Protein AF-A0A9X9QAV4-F1 (afdb_monomer_lite)

Organism: Gulo gulo (NCBI:txid48420)

Foldseek 3Di:
DVVVVVVVVVVVVVVVVCVVCKPVVPDDLDWDKDKDWVPPDDVVVDDPVDTDIDIGTKAFDDDPVVCVVQPIPVSRQFFTFKIKDKFWAFPVGHRDDALQGIKIKIKIWGFPGGPPDPDPDTDTPDMDIDIGHSLSVLLVVLLVLLVLLVVLLPDPDRPLVSLLVSLCVALVPDPDPHNVSSLVQQQAPVNVVVDDPVSNVSSLVSVLSSLQSSVSSLVSNVVVDDPVCPVVSVVSVVSSVVVQVSSCVRNVHNNDHPPDPPPPPDDPPDPPPDDDDDDDDDDDDDDDDDDD

InterPro domains:
  IPR026791 Dedicator of cytokinesis [PTHR23317] (40-254)
  IPR027357 DOCKER domain [PS51651] (1-256)
  IPR043162 Dedicator of cytokinesis, C-terminal, lobe C [G3DSA:1.20.58.740] (133-254)
  IPR046770 DOCKER, Lobe B [PF20422] (40-113)
  IPR046773 DOCKER, Lobe C [PF20421] (148-249)

Structure (mmCIF, N/CA/C/O backbone):
data_AF-A0A9X9QAV4-F1
#
_entry.id   AF-A0A9X9QAV4-F1
#
loop_
_atom_site.group_PDB
_atom_site.id
_atom_site.type_symbol
_atom_site.label_atom_id
_atom_site.label_alt_id
_atom_site.label_comp_id
_atom_site.label_asym_id
_atom_site.label_entity_id
_atom_site.label_seq_id
_atom_site.pdbx_PDB_ins_code
_atom_site.Cartn_x
_atom_site.Cartn_y
_atom_site.Cartn_z
_atom_site.occupancy
_atom_site.B_iso_or_equiv
_atom_site.auth_seq_id
_atom_site.auth_comp_id
_atom_site.auth_asym_id
_atom_site.auth_atom_id
_atom_site.pdbx_PDB_model_num
ATOM 1 N N . PHE A 1 1 ? 47.858 4.840 -17.916 1.00 92.25 1 PHE A N 1
ATOM 2 C CA . PHE A 1 1 ? 47.158 5.183 -16.660 1.00 92.25 1 PHE A CA 1
ATOM 3 C C . PHE A 1 1 ? 46.055 6.234 -16.817 1.00 92.25 1 PHE A C 1
ATOM 5 O O . PHE A 1 1 ? 45.107 6.147 -16.055 1.00 92.25 1 PHE A O 1
ATOM 12 N N . GLN A 1 2 ? 46.086 7.141 -17.809 1.00 96.38 2 GLN A N 1
ATOM 13 C CA . GLN A 1 2 ? 45.035 8.168 -17.980 1.00 96.38 2 GLN A CA 1
ATOM 14 C C . GLN A 1 2 ? 43.603 7.602 -18.017 1.00 96.38 2 GLN A C 1
ATOM 16 O O . GLN A 1 2 ? 42.798 7.952 -17.168 1.00 96.38 2 GLN A O 1
ATOM 21 N N . LYS A 1 3 ? 43.328 6.622 -18.892 1.00 96.94 3 LYS A N 1
ATOM 22 C CA . LYS A 1 3 ? 42.004 5.972 -18.966 1.00 96.94 3 LYS A CA 1
ATOM 23 C C . LYS A 1 3 ? 41.530 5.381 -17.634 1.00 96.94 3 LYS A C 1
ATOM 25 O O . LYS A 1 3 ? 40.340 5.381 -17.365 1.00 96.94 3 LYS A O 1
ATOM 30 N N . LEU A 1 4 ? 42.445 4.856 -16.813 1.00 97.88 4 LEU A N 1
ATOM 31 C CA . LEU A 1 4 ? 42.088 4.342 -15.488 1.00 97.88 4 LEU A CA 1
ATOM 32 C C . LEU A 1 4 ? 41.692 5.491 -14.561 1.00 97.88 4 LEU A C 1
ATOM 34 O O . LEU A 1 4 ? 40.666 5.394 -13.901 1.00 97.88 4 LEU A O 1
ATOM 38 N N . SER A 1 5 ? 42.463 6.582 -14.553 1.00 97.88 5 SER A N 1
ATOM 39 C CA . SER A 1 5 ? 42.131 7.791 -13.790 1.00 97.88 5 SER A CA 1
ATOM 40 C C . 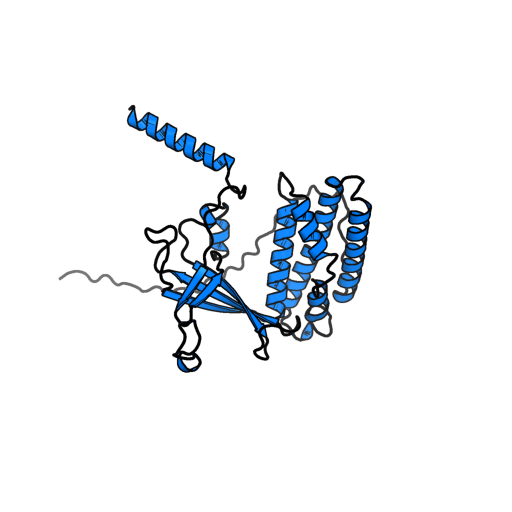SER A 1 5 ? 40.748 8.329 -14.160 1.00 97.88 5 SER A C 1
ATOM 42 O O . SER A 1 5 ? 39.957 8.630 -13.271 1.00 97.88 5 SER A O 1
ATOM 44 N N . ASP A 1 6 ? 40.445 8.394 -15.456 1.00 98.19 6 ASP A N 1
ATOM 45 C CA . ASP A 1 6 ? 39.156 8.878 -15.954 1.00 98.19 6 ASP A CA 1
ATOM 46 C C . ASP A 1 6 ? 38.008 7.951 -15.509 1.00 98.19 6 ASP A C 1
ATOM 48 O O . ASP A 1 6 ? 37.005 8.417 -14.976 1.00 98.19 6 ASP A O 1
ATOM 52 N N . LEU A 1 7 ? 38.188 6.627 -15.613 1.00 98.25 7 LEU A N 1
ATOM 53 C CA . LEU A 1 7 ? 37.193 5.646 -15.157 1.00 98.25 7 LEU A CA 1
ATOM 54 C C . LEU A 1 7 ? 36.915 5.745 -13.651 1.00 98.25 7 LEU A C 1
ATOM 56 O O . LEU A 1 7 ? 35.758 5.718 -13.235 1.00 98.25 7 LEU A O 1
ATOM 60 N N . TYR A 1 8 ? 37.954 5.875 -12.823 1.00 98.19 8 TYR A N 1
ATOM 61 C CA . TYR A 1 8 ? 37.774 6.057 -11.380 1.00 98.19 8 TYR A CA 1
ATOM 62 C C . TYR A 1 8 ? 37.053 7.367 -11.057 1.00 98.19 8 TYR A C 1
ATOM 64 O O . TYR A 1 8 ? 36.207 7.394 -10.161 1.00 98.19 8 TYR A O 1
ATOM 72 N N . TYR A 1 9 ? 37.351 8.434 -11.799 1.00 97.88 9 TYR A N 1
ATOM 73 C CA . TYR A 1 9 ? 36.667 9.712 -11.653 1.00 97.88 9 TYR A CA 1
ATOM 74 C C . TYR A 1 9 ? 35.174 9.609 -12.004 1.00 97.88 9 TYR A C 1
ATOM 76 O O . TYR A 1 9 ? 34.327 10.092 -11.249 1.00 97.88 9 TYR A O 1
ATOM 84 N N . ASP A 1 10 ? 34.829 8.917 -13.090 1.00 98.38 10 ASP A N 1
ATOM 85 C CA . ASP A 1 10 ? 33.436 8.713 -13.499 1.00 98.38 10 ASP A CA 1
ATOM 86 C C . ASP A 1 10 ? 32.653 7.850 -12.500 1.00 98.38 10 ASP A C 1
ATOM 88 O O . ASP A 1 10 ? 31.509 8.173 -12.156 1.00 98.38 10 ASP A O 1
ATOM 92 N N . ILE A 1 11 ? 33.274 6.790 -11.971 1.00 98.38 11 ILE A N 1
ATOM 93 C CA . ILE A 1 11 ? 32.688 5.964 -10.906 1.00 98.38 11 ILE A CA 1
ATOM 94 C C . ILE A 1 11 ? 32.435 6.816 -9.658 1.00 98.38 11 ILE A C 1
ATOM 96 O O . ILE A 1 11 ? 31.330 6.792 -9.114 1.00 98.38 11 ILE A O 1
ATOM 100 N N . HIS A 1 12 ? 33.420 7.614 -9.231 1.00 97.88 12 HIS A N 1
ATOM 101 C CA . HIS A 1 12 ? 33.278 8.509 -8.083 1.00 97.88 12 HIS A CA 1
ATOM 102 C C . HIS A 1 12 ? 32.105 9.482 -8.261 1.00 97.88 12 HIS A C 1
ATOM 104 O O . HIS A 1 12 ? 31.246 9.572 -7.382 1.00 97.88 12 HI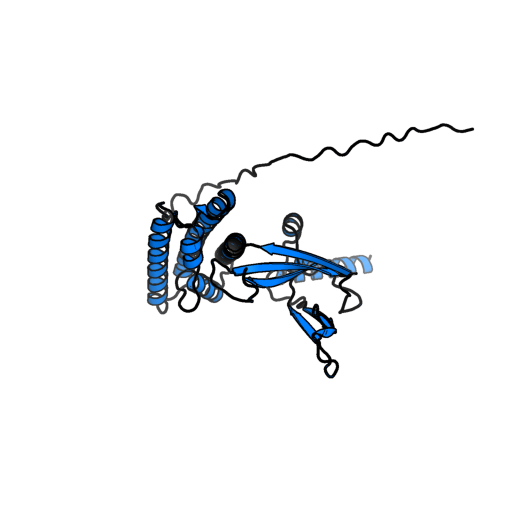S A O 1
ATOM 110 N N . ARG A 1 13 ? 32.011 10.159 -9.414 1.00 98.00 13 ARG A N 1
ATOM 111 C CA . ARG A 1 13 ? 30.898 11.080 -9.691 1.00 98.00 13 ARG A CA 1
ATOM 112 C C . ARG A 1 13 ? 29.546 10.378 -9.731 1.00 98.00 13 ARG A C 1
ATOM 114 O O . ARG A 1 13 ? 28.557 10.947 -9.274 1.00 98.00 13 ARG A O 1
ATOM 121 N N . SER A 1 14 ? 29.499 9.150 -10.240 1.00 97.25 14 SER A N 1
ATOM 122 C CA . SER A 1 14 ? 28.274 8.349 -10.264 1.00 97.25 14 SER A CA 1
ATOM 123 C C . SER A 1 14 ? 27.783 8.046 -8.846 1.00 97.25 14 SER A C 1
ATOM 125 O O . SER A 1 14 ? 26.613 8.276 -8.546 1.00 97.25 14 SER A O 1
ATOM 127 N N . TYR A 1 15 ? 28.676 7.618 -7.947 1.00 97.19 15 TYR A N 1
ATOM 128 C CA . TYR A 1 15 ? 28.331 7.380 -6.542 1.00 97.19 15 TYR A CA 1
ATOM 129 C C . TYR A 1 15 ? 27.962 8.660 -5.793 1.00 97.19 15 TYR A C 1
ATOM 131 O O . TYR A 1 15 ? 26.993 8.650 -5.036 1.00 97.19 15 TYR A O 1
ATOM 139 N N . LEU A 1 16 ? 28.670 9.766 -6.043 1.00 96.62 16 LEU A N 1
ATOM 140 C CA . LEU A 1 16 ? 28.318 11.065 -5.470 1.00 96.62 16 LEU A CA 1
ATOM 141 C C . LEU A 1 16 ? 26.888 11.451 -5.862 1.00 96.62 16 LEU A C 1
ATOM 143 O O . LEU A 1 16 ? 26.083 11.823 -5.012 1.00 96.62 16 LEU A O 1
ATOM 147 N N . LYS A 1 17 ? 26.532 11.257 -7.138 1.00 95.19 17 LYS A N 1
ATOM 148 C CA . LYS A 1 17 ? 25.183 11.555 -7.606 1.00 95.19 17 LYS A CA 1
ATOM 149 C C . LYS A 1 17 ? 24.128 10.631 -7.007 1.00 95.19 17 LYS A C 1
ATOM 151 O O . LYS A 1 17 ? 23.026 11.097 -6.741 1.00 95.19 17 LYS A O 1
ATOM 156 N N . VAL A 1 18 ? 24.441 9.351 -6.789 1.00 94.12 18 VAL A N 1
ATOM 157 C CA . VAL A 1 18 ? 23.546 8.417 -6.087 1.00 94.12 18 VAL A CA 1
ATOM 158 C C . VAL A 1 18 ? 23.293 8.890 -4.657 1.00 94.12 18 VAL A C 1
ATOM 160 O O . VAL A 1 18 ? 22.133 8.961 -4.264 1.00 94.12 18 VAL A O 1
ATOM 163 N N . ALA A 1 19 ? 24.333 9.276 -3.915 1.00 92.38 19 ALA A N 1
ATOM 164 C CA . ALA A 1 19 ? 24.200 9.749 -2.537 1.00 92.38 19 ALA A CA 1
ATOM 165 C C . ALA A 1 19 ? 23.293 10.990 -2.412 1.00 92.38 19 ALA A C 1
ATOM 167 O O . ALA A 1 19 ? 22.535 11.098 -1.457 1.00 92.38 19 ALA A O 1
ATOM 168 N N . GLU A 1 20 ? 23.306 11.891 -3.399 1.00 91.00 20 GLU A N 1
ATOM 169 C CA . GLU A 1 20 ? 22.447 13.086 -3.413 1.00 91.00 20 GLU A CA 1
ATOM 170 C C . GLU A 1 20 ? 20.946 12.793 -3.593 1.00 91.00 20 GLU A C 1
ATOM 172 O O . GLU A 1 20 ? 20.109 13.638 -3.263 1.00 91.00 20 GLU A O 1
ATOM 177 N N . VAL A 1 21 ? 20.588 11.661 -4.212 1.00 91.06 21 VAL A N 1
ATOM 178 C CA . VAL A 1 21 ? 19.218 11.427 -4.710 1.00 91.06 21 VAL A CA 1
ATOM 179 C C . VAL A 1 21 ? 18.590 10.113 -4.258 1.00 91.06 21 VAL A C 1
ATOM 181 O O . VAL A 1 21 ? 17.384 9.941 -4.451 1.00 91.06 21 VAL A O 1
ATOM 184 N N . VAL A 1 22 ? 19.364 9.186 -3.695 1.00 90.94 22 VAL A N 1
ATOM 185 C CA . VAL A 1 22 ? 18.864 7.893 -3.214 1.00 90.94 22 VAL A CA 1
ATOM 186 C C . VAL A 1 22 ? 17.715 8.101 -2.229 1.00 90.94 22 VAL A C 1
ATOM 188 O O . VAL A 1 22 ? 17.788 8.964 -1.360 1.00 90.94 22 VAL A O 1
ATOM 191 N N . ASN A 1 23 ? 16.624 7.353 -2.410 1.00 84.00 23 ASN A N 1
ATOM 192 C CA . ASN A 1 23 ? 15.424 7.387 -1.559 1.00 84.00 23 ASN A CA 1
ATOM 193 C C . ASN A 1 23 ? 14.754 8.766 -1.375 1.00 84.00 23 ASN A C 1
ATOM 195 O O . ASN A 1 23 ? 13.846 8.901 -0.564 1.00 84.00 23 ASN A O 1
ATOM 199 N N . SER A 1 24 ? 15.135 9.776 -2.163 1.00 81.69 24 SER A N 1
ATOM 200 C CA . SER A 1 24 ? 14.581 11.136 -2.071 1.00 81.69 24 SER A CA 1
ATOM 201 C C . SER A 1 24 ? 13.332 11.365 -2.934 1.00 81.69 24 SER A C 1
ATOM 203 O O . SER A 1 24 ? 12.868 12.495 -3.049 1.00 81.69 24 SER A O 1
ATOM 205 N N . GLU A 1 25 ? 12.859 10.333 -3.643 1.00 81.25 25 GLU A N 1
ATOM 206 C CA . GLU A 1 25 ? 11.802 10.399 -4.672 1.00 81.25 25 GLU A CA 1
ATOM 207 C C . GLU A 1 25 ? 12.099 11.354 -5.862 1.00 81.25 25 GLU A C 1
ATOM 209 O O . GLU A 1 25 ? 11.322 11.430 -6.813 1.00 81.25 25 GLU A O 1
ATOM 214 N N . LYS A 1 26 ? 13.269 12.017 -5.903 1.00 85.94 26 LYS A N 1
ATOM 215 C CA . LYS A 1 26 ? 13.695 12.894 -7.017 1.00 85.94 26 LYS A CA 1
ATOM 216 C C 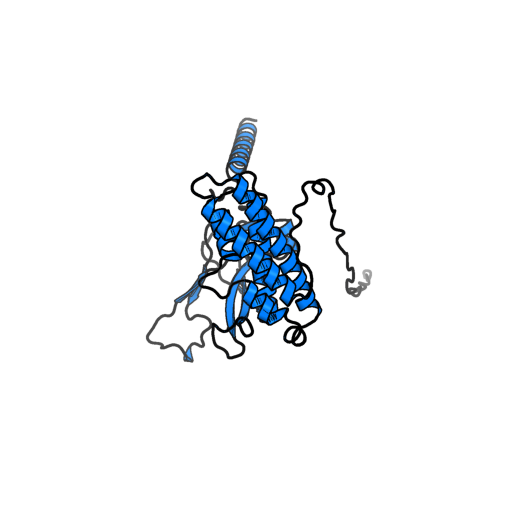. LYS A 1 26 ? 13.972 12.132 -8.319 1.00 85.94 26 LYS A C 1
ATOM 218 O O . LYS A 1 26 ? 13.999 12.736 -9.392 1.00 85.94 26 LYS A O 1
ATOM 223 N N . ARG A 1 27 ? 14.201 10.814 -8.249 1.00 88.12 27 ARG A N 1
ATOM 224 C CA . ARG A 1 27 ? 14.373 9.933 -9.415 1.00 88.12 27 ARG A CA 1
ATOM 225 C C . ARG A 1 27 ? 13.075 9.200 -9.726 1.00 88.12 27 ARG A C 1
ATOM 227 O O . ARG A 1 27 ? 12.614 8.377 -8.944 1.00 88.12 27 ARG A O 1
ATOM 234 N N . LEU A 1 28 ? 12.531 9.434 -10.917 1.00 89.44 28 LEU A N 1
ATOM 235 C CA . LEU A 1 28 ? 11.326 8.756 -11.392 1.00 89.44 28 LEU A CA 1
ATOM 236 C C . LEU A 1 28 ? 11.699 7.665 -12.403 1.00 89.44 28 LEU A C 1
ATOM 238 O O . LEU A 1 28 ? 11.859 7.933 -13.592 1.00 89.44 28 LEU A O 1
ATOM 242 N N . PHE A 1 29 ? 11.829 6.423 -11.930 1.00 89.38 29 PHE A N 1
ATOM 243 C CA . PHE A 1 29 ? 12.216 5.271 -12.762 1.00 89.38 29 PHE A CA 1
ATOM 244 C C . PHE A 1 29 ? 11.113 4.781 -13.717 1.00 89.38 29 PHE A C 1
ATOM 246 O O . PHE A 1 29 ? 11.396 4.060 -14.673 1.00 89.38 29 PHE A O 1
ATOM 253 N N . GLY A 1 30 ? 9.865 5.196 -13.494 1.00 90.81 30 GLY A N 1
ATOM 254 C CA . GLY A 1 30 ? 8.725 4.903 -14.362 1.00 90.81 30 GLY A CA 1
ATOM 255 C C . GLY A 1 30 ? 7.548 4.277 -13.618 1.00 90.81 30 GLY A C 1
ATOM 256 O O . GLY A 1 30 ? 7.611 3.993 -12.427 1.00 90.81 30 GLY A O 1
ATOM 257 N N . ARG A 1 31 ? 6.442 4.079 -14.340 1.00 96.31 31 ARG A N 1
ATOM 258 C CA . ARG A 1 31 ? 5.252 3.362 -13.861 1.00 96.31 31 ARG A CA 1
ATOM 259 C C . ARG A 1 31 ? 4.960 2.200 -14.797 1.00 96.31 31 ARG A C 1
ATOM 261 O O . ARG A 1 31 ? 5.112 2.335 -16.012 1.00 96.31 31 ARG A O 1
ATOM 268 N N . TYR A 1 32 ? 4.509 1.088 -14.231 1.00 98.06 32 TYR A N 1
ATOM 269 C CA . TYR A 1 32 ? 4.247 -0.139 -14.969 1.00 98.06 32 TYR A CA 1
ATOM 270 C C . TYR A 1 32 ? 2.744 -0.343 -15.149 1.00 98.06 32 TYR A C 1
ATOM 272 O O . TYR A 1 32 ? 1.940 -0.051 -14.263 1.00 98.06 32 TYR A O 1
ATOM 280 N N . TYR A 1 33 ? 2.362 -0.843 -16.320 1.00 98.19 33 TYR A N 1
ATOM 281 C CA . TYR A 1 33 ? 0.974 -1.141 -16.647 1.00 98.19 33 TYR A CA 1
ATOM 282 C C . TYR A 1 33 ? 0.898 -2.486 -17.352 1.00 98.19 33 TYR A C 1
ATOM 284 O O . TYR A 1 33 ? 1.616 -2.735 -18.323 1.00 98.19 33 TYR A O 1
ATOM 292 N N . ARG A 1 34 ? -0.023 -3.333 -16.904 1.00 97.12 34 ARG A N 1
ATOM 293 C CA . ARG A 1 34 ? -0.463 -4.482 -17.683 1.00 97.12 34 ARG A CA 1
ATOM 294 C C . ARG A 1 34 ? -1.394 -3.972 -18.778 1.00 97.12 34 ARG A C 1
ATOM 296 O O . ARG A 1 34 ? -2.426 -3.371 -18.487 1.00 97.12 34 ARG A O 1
ATOM 303 N N . VAL A 1 35 ? -1.034 -4.249 -20.027 1.00 96.12 35 VAL A N 1
ATOM 304 C CA . VAL A 1 35 ? -1.855 -3.954 -21.205 1.00 96.12 35 VAL A CA 1
ATOM 305 C C . VAL A 1 35 ? -2.224 -5.270 -21.870 1.00 96.12 35 VAL A C 1
ATOM 307 O O . VAL A 1 35 ? -1.342 -6.045 -22.236 1.00 96.12 35 VAL A O 1
ATOM 310 N N . ALA A 1 36 ? -3.520 -5.525 -22.016 1.00 92.50 36 ALA A N 1
ATOM 311 C CA . ALA A 1 36 ? -4.036 -6.708 -22.689 1.00 92.50 36 ALA A CA 1
ATOM 312 C C . ALA A 1 36 ? -5.021 -6.318 -23.789 1.00 92.50 36 ALA A C 1
ATOM 314 O O . ALA A 1 36 ? -5.959 -5.556 -23.555 1.00 92.50 36 ALA A O 1
ATOM 315 N N . PHE A 1 37 ? -4.824 -6.887 -24.973 1.00 88.19 37 PHE A N 1
ATOM 316 C CA . PHE A 1 37 ? -5.786 -6.827 -26.067 1.00 88.19 37 PHE A CA 1
ATOM 317 C C . PHE A 1 37 ? -6.811 -7.940 -25.837 1.00 88.19 37 PHE A C 1
ATOM 319 O O . PHE A 1 37 ? -6.417 -9.089 -25.653 1.00 88.19 37 PHE A O 1
ATOM 326 N N . TYR A 1 38 ? -8.097 -7.593 -25.781 1.00 76.31 38 TYR A N 1
ATOM 327 C CA . TYR A 1 38 ? -9.218 -8.500 -25.477 1.00 76.31 38 TYR A CA 1
ATOM 328 C C . TYR A 1 38 ? -9.283 -9.061 -24.035 1.00 76.31 38 TYR A C 1
ATOM 330 O O . TYR A 1 38 ? -10.131 -9.895 -23.742 1.00 76.31 38 TYR A O 1
ATOM 338 N N . GLY A 1 39 ? -8.479 -8.530 -23.098 1.00 64.81 39 GLY A N 1
ATOM 339 C CA . GLY A 1 39 ? -8.620 -8.754 -21.645 1.00 64.81 39 GLY A CA 1
ATOM 340 C C . GLY A 1 39 ? -8.586 -10.223 -21.177 1.00 64.81 39 GLY A C 1
ATOM 341 O O . GLY A 1 39 ? -8.172 -11.113 -21.904 1.00 64.81 39 GLY A O 1
ATOM 342 N N . GLN A 1 40 ? -8.982 -10.476 -19.922 1.00 63.75 40 GLN A N 1
ATOM 343 C CA . GLN A 1 40 ? -9.334 -11.829 -19.429 1.00 63.75 40 GLN A CA 1
ATOM 344 C C . GLN A 1 40 ? -10.851 -12.078 -19.522 1.00 63.75 40 GLN A C 1
ATOM 346 O O . GLN A 1 40 ? -11.438 -12.748 -18.676 1.00 63.75 40 GLN A O 1
ATOM 351 N N . VAL A 1 41 ? -11.510 -11.468 -20.503 1.00 69.25 41 VAL A N 1
ATOM 352 C CA . VAL A 1 41 ? -12.943 -11.666 -20.729 1.00 69.25 41 VAL A CA 1
ATOM 353 C C . VAL A 1 41 ? -13.077 -12.722 -21.813 1.00 69.25 41 VAL A C 1
ATOM 355 O O . VAL A 1 41 ? -12.284 -12.747 -22.754 1.00 69.25 41 VAL A O 1
ATOM 358 N N . ASN A 1 42 ? -14.047 -13.620 -21.670 1.00 71.38 42 ASN A N 1
ATOM 359 C CA . ASN A 1 42 ? -14.340 -14.587 -22.715 1.00 71.38 42 ASN A CA 1
ATOM 360 C C . ASN A 1 42 ? -14.646 -13.812 -24.009 1.00 71.38 42 ASN A C 1
ATOM 362 O O . ASN A 1 42 ? -15.548 -12.975 -23.996 1.00 71.38 42 ASN A O 1
ATOM 366 N N . PRO A 1 43 ? -13.939 -14.067 -25.125 1.00 74.50 43 PRO A N 1
ATOM 367 C CA . PRO A 1 43 ? -14.180 -13.348 -26.375 1.00 74.50 43 PRO A CA 1
ATOM 368 C C . PRO A 1 43 ? -15.631 -13.434 -26.860 1.00 74.50 43 PRO A C 1
ATOM 370 O O . PRO A 1 43 ? -16.074 -12.566 -27.598 1.00 74.50 43 PRO A O 1
ATOM 373 N N . LYS A 1 44 ? -16.374 -14.463 -26.428 1.00 79.31 44 LYS A N 1
ATOM 374 C CA . LYS A 1 44 ? -17.805 -14.630 -26.719 1.00 79.31 44 LYS A CA 1
ATOM 375 C C . LYS A 1 44 ? -18.704 -13.615 -26.009 1.00 79.31 44 LYS A C 1
ATOM 377 O O . LYS A 1 44 ? -19.800 -13.360 -26.491 1.00 79.31 44 LYS A O 1
ATOM 382 N N . ASP A 1 45 ? -18.240 -13.049 -24.898 1.00 84.81 45 ASP A N 1
ATOM 383 C CA . ASP A 1 45 ? -18.968 -12.048 -24.111 1.00 84.81 45 ASP A CA 1
ATOM 384 C C . ASP A 1 45 ? -18.623 -10.614 -24.561 1.00 84.81 45 ASP A C 1
ATOM 386 O O . ASP A 1 45 ? -19.128 -9.639 -24.005 1.00 84.81 45 ASP A O 1
ATOM 390 N N . LEU A 1 46 ? -17.736 -10.474 -25.553 1.00 86.31 46 LEU A N 1
ATOM 391 C CA . LEU A 1 46 ? -17.329 -9.202 -26.137 1.00 86.31 46 LEU A CA 1
ATOM 392 C C . LEU A 1 46 ? -18.031 -8.997 -27.480 1.00 86.31 46 LEU A C 1
ATOM 394 O O . LEU A 1 46 ? -18.147 -9.922 -28.282 1.00 86.31 46 LEU A O 1
ATOM 398 N N . ASP A 1 47 ? -18.466 -7.768 -27.750 1.00 88.12 47 ASP A N 1
ATOM 399 C CA . ASP A 1 47 ? -19.047 -7.425 -29.045 1.00 88.12 47 ASP A CA 1
ATOM 400 C C . ASP A 1 47 ? -17.925 -7.360 -30.101 1.00 88.12 47 ASP A C 1
ATOM 402 O O . ASP A 1 47 ? -17.032 -6.511 -29.996 1.00 88.12 47 ASP A O 1
ATOM 406 N N . PRO A 1 48 ? -17.952 -8.216 -31.140 1.00 88.25 48 PRO A N 1
ATOM 407 C CA . PRO A 1 48 ? -16.892 -8.284 -32.144 1.00 88.25 48 PRO A CA 1
ATOM 408 C C . PRO A 1 48 ? -16.738 -6.993 -32.962 1.00 88.25 48 PRO A C 1
ATOM 410 O O . PRO A 1 48 ? -15.740 -6.835 -33.665 1.00 88.25 48 PRO A O 1
ATOM 413 N N . LYS A 1 49 ? -17.694 -6.057 -32.884 1.00 93.44 49 LYS A N 1
ATOM 414 C CA . LYS A 1 49 ? -17.613 -4.744 -33.532 1.00 93.44 49 LYS A CA 1
ATOM 415 C C . LYS A 1 49 ? -16.533 -3.843 -32.927 1.00 93.44 49 LYS A C 1
ATOM 417 O O . LYS A 1 49 ? -16.061 -2.928 -33.604 1.00 93.44 49 LYS A O 1
ATOM 422 N N . TYR A 1 50 ? -16.154 -4.064 -31.669 1.00 90.94 50 TYR A N 1
ATOM 423 C CA . TYR A 1 50 ? -15.232 -3.194 -30.945 1.00 90.94 50 TYR A CA 1
ATOM 424 C C . TYR A 1 50 ? -13.879 -3.862 -30.685 1.00 90.94 50 TYR A C 1
ATOM 426 O O . TYR A 1 50 ? -13.774 -5.060 -30.434 1.00 90.94 50 TYR A O 1
ATOM 434 N N . ALA A 1 51 ? -12.820 -3.049 -30.687 1.00 89.75 51 ALA A N 1
ATOM 435 C CA . ALA A 1 51 ? -11.508 -3.453 -30.200 1.00 89.75 51 ALA A CA 1
ATOM 436 C C . ALA A 1 51 ? -11.391 -3.121 -28.706 1.00 89.75 51 ALA A C 1
ATOM 438 O O . ALA A 1 51 ? -11.523 -1.963 -28.308 1.00 89.75 51 ALA A O 1
ATOM 439 N N . TYR A 1 52 ? -11.107 -4.128 -27.881 1.00 89.56 52 TYR A N 1
ATOM 440 C CA . TYR A 1 52 ? -10.995 -3.964 -26.432 1.00 89.56 52 TYR A CA 1
ATOM 441 C C . TYR A 1 52 ? -9.532 -3.927 -25.996 1.00 89.56 52 TYR A C 1
ATOM 443 O O . TYR A 1 52 ? -8.757 -4.841 -26.284 1.00 89.56 52 TYR A O 1
ATOM 451 N N . ILE A 1 53 ? -9.164 -2.888 -25.246 1.00 92.44 53 ILE A N 1
ATOM 452 C CA . ILE A 1 53 ? -7.846 -2.755 -24.623 1.00 92.44 53 ILE A CA 1
ATOM 453 C C . ILE A 1 53 ? -8.056 -2.580 -23.123 1.00 92.44 53 ILE A C 1
ATOM 455 O O . ILE A 1 53 ? -8.635 -1.593 -22.677 1.00 92.44 53 ILE A O 1
ATOM 459 N N . GLN A 1 54 ? -7.572 -3.539 -22.340 1.00 92.25 54 GLN A N 1
ATOM 460 C CA . GLN A 1 54 ? -7.582 -3.458 -20.887 1.00 92.25 54 GLN A CA 1
ATOM 461 C C . GLN A 1 54 ? -6.234 -2.935 -20.401 1.00 92.25 54 GLN A C 1
ATOM 463 O O . GLN A 1 54 ? -5.192 -3.527 -20.690 1.00 92.25 54 GLN A O 1
ATOM 468 N N . VAL A 1 55 ? -6.269 -1.847 -19.636 1.00 95.75 55 VAL A N 1
ATOM 469 C CA . VAL A 1 55 ? -5.090 -1.246 -19.008 1.00 95.75 55 VAL A CA 1
ATOM 470 C C . VAL A 1 55 ? -5.263 -1.310 -17.497 1.00 95.75 55 VAL A C 1
ATOM 472 O O . VAL A 1 55 ? -6.259 -0.831 -16.959 1.00 95.75 55 VAL A O 1
ATOM 475 N N . THR A 1 56 ? -4.300 -1.915 -16.809 1.00 96.69 56 THR A N 1
ATOM 476 C CA . THR A 1 56 ? -4.300 -2.067 -15.350 1.00 96.69 56 THR A CA 1
ATOM 477 C C . THR A 1 56 ? -2.959 -1.583 -14.818 1.00 96.69 56 THR A C 1
ATOM 479 O O . THR A 1 56 ? -1.914 -2.024 -15.295 1.00 96.69 56 THR A O 1
ATOM 482 N N . TYR A 1 57 ? -2.975 -0.672 -13.847 1.00 98.06 57 TYR A N 1
ATOM 483 C CA . TYR A 1 57 ? -1.760 -0.275 -13.138 1.00 98.06 57 TYR A CA 1
ATOM 484 C C . TYR A 1 57 ? -1.204 -1.457 -12.337 1.00 98.06 57 TYR A C 1
ATOM 486 O O . TYR A 1 57 ? -1.970 -2.195 -11.719 1.00 98.06 57 TYR A O 1
ATOM 494 N N . VAL A 1 58 ? 0.116 -1.638 -12.369 1.00 98.31 58 VAL A N 1
ATOM 495 C CA . VAL A 1 58 ? 0.813 -2.675 -11.604 1.00 98.31 58 VAL A CA 1
ATOM 496 C C . VAL A 1 58 ? 2.037 -2.076 -10.915 1.00 98.31 58 VAL A C 1
ATOM 498 O O . VAL A 1 58 ? 2.642 -1.124 -11.414 1.00 98.31 58 VAL A O 1
ATOM 501 N N . THR A 1 59 ? 2.433 -2.658 -9.791 1.00 97.69 59 THR A N 1
ATOM 502 C CA . THR A 1 59 ? 3.672 -2.310 -9.081 1.00 97.69 59 THR A CA 1
ATOM 503 C C . THR A 1 59 ? 4.638 -3.488 -9.101 1.00 97.69 59 THR A C 1
ATOM 505 O O . THR A 1 59 ? 4.179 -4.625 -9.213 1.00 97.69 59 THR A O 1
ATOM 508 N N . PRO A 1 60 ? 5.959 -3.269 -8.993 1.00 97.88 60 PRO A N 1
ATOM 509 C CA . PRO A 1 60 ? 6.904 -4.360 -8.767 1.00 97.88 60 PRO A CA 1
ATOM 510 C C . PRO A 1 60 ? 6.486 -5.213 -7.560 1.00 97.88 60 PRO A C 1
ATOM 512 O O . PRO A 1 60 ? 5.977 -4.684 -6.570 1.00 97.88 60 PRO A O 1
ATOM 515 N N . PHE A 1 61 ? 6.651 -6.529 -7.672 1.00 97.31 61 PHE A N 1
ATOM 516 C CA . PHE A 1 61 ? 6.323 -7.493 -6.625 1.00 97.31 61 PHE A CA 1
ATOM 517 C C . PHE A 1 61 ? 7.587 -8.181 -6.125 1.00 97.31 61 PHE A C 1
ATOM 519 O O . PHE A 1 61 ? 8.368 -8.687 -6.932 1.00 97.31 61 PHE A O 1
ATOM 526 N N . PHE A 1 62 ? 7.726 -8.243 -4.803 1.00 96.25 62 PHE A N 1
ATOM 527 C CA . PHE A 1 62 ? 8.854 -8.851 -4.113 1.00 96.25 62 PHE A CA 1
ATOM 528 C C . PHE A 1 62 ? 8.343 -9.749 -2.993 1.00 96.25 62 PHE A C 1
ATOM 530 O O . PHE A 1 62 ? 7.381 -9.407 -2.303 1.00 96.25 62 PHE A O 1
ATOM 537 N N . GLU A 1 63 ? 8.984 -10.897 -2.825 1.00 91.31 63 GLU A N 1
ATOM 538 C CA . GLU A 1 63 ? 8.794 -11.741 -1.647 1.00 91.31 63 GLU A CA 1
ATOM 539 C C . GLU A 1 63 ? 9.557 -11.174 -0.446 1.00 91.31 63 GLU A C 1
ATOM 541 O O . GLU A 1 63 ? 10.495 -10.399 -0.614 1.00 91.31 63 GLU A O 1
ATOM 546 N N . GLU A 1 64 ? 9.199 -11.595 0.770 1.00 87.94 64 GLU A N 1
ATOM 547 C CA . GLU A 1 64 ? 9.809 -11.101 2.018 1.00 87.94 64 GLU A CA 1
ATOM 548 C C . GLU A 1 64 ? 11.344 -11.149 1.989 1.00 87.94 64 GLU A C 1
ATOM 550 O O . GLU A 1 64 ? 11.996 -10.161 2.312 1.00 87.94 64 GLU A O 1
ATOM 555 N N . LYS A 1 65 ? 11.923 -12.247 1.487 1.00 90.69 65 LYS A N 1
ATOM 556 C CA . LYS A 1 65 ? 13.381 -12.396 1.348 1.00 90.69 65 LYS A CA 1
ATOM 557 C C . LYS A 1 65 ? 14.004 -11.384 0.386 1.00 90.69 65 LYS A C 1
ATOM 559 O O . LYS A 1 65 ? 15.118 -10.939 0.607 1.00 90.69 65 LYS A O 1
ATOM 564 N N . GLU A 1 66 ? 13.306 -11.023 -0.689 1.00 92.44 66 GLU A N 1
ATOM 565 C CA . GLU A 1 66 ? 13.816 -10.042 -1.654 1.00 92.44 66 GLU A CA 1
ATOM 566 C C . GLU A 1 66 ? 13.715 -8.610 -1.122 1.00 92.44 66 GLU A C 1
ATOM 568 O O . GLU A 1 66 ? 14.502 -7.756 -1.525 1.00 92.44 66 GLU A O 1
ATOM 573 N N . ILE A 1 67 ? 12.756 -8.336 -0.233 1.00 90.44 67 ILE A N 1
ATOM 574 C CA . ILE A 1 67 ? 12.598 -7.022 0.404 1.00 90.44 67 ILE A CA 1
ATOM 575 C C . ILE A 1 67 ? 13.801 -6.717 1.308 1.00 90.44 67 ILE A C 1
ATOM 577 O O . ILE A 1 67 ? 14.235 -5.569 1.373 1.00 90.44 67 ILE A O 1
ATOM 581 N N . GLU A 1 68 ? 14.386 -7.731 1.954 1.00 89.94 68 GLU A N 1
ATOM 582 C CA . GLU A 1 68 ? 15.600 -7.569 2.769 1.00 89.94 68 GLU A CA 1
ATOM 583 C C . GLU A 1 68 ? 16.803 -7.079 1.943 1.00 89.94 68 GLU A C 1
ATOM 585 O O . GLU A 1 68 ? 17.600 -6.271 2.432 1.00 89.94 68 GLU A O 1
ATOM 590 N N . ASP A 1 69 ? 16.896 -7.514 0.683 1.00 91.56 69 ASP A N 1
ATOM 591 C CA . ASP A 1 69 ? 17.984 -7.170 -0.238 1.00 91.56 69 ASP A CA 1
ATOM 592 C C . ASP A 1 69 ? 17.729 -5.876 -1.032 1.00 91.56 69 ASP A C 1
ATOM 594 O O . ASP A 1 69 ? 18.676 -5.239 -1.493 1.00 91.56 69 ASP A O 1
ATOM 598 N N . ARG A 1 70 ? 16.466 -5.466 -1.212 1.00 93.62 70 ARG A N 1
ATOM 599 C CA . ARG A 1 70 ? 16.078 -4.308 -2.040 1.00 93.62 70 ARG A CA 1
ATOM 600 C C . ARG A 1 70 ? 15.642 -3.129 -1.175 1.00 93.62 70 ARG A C 1
ATOM 602 O O . ARG A 1 70 ? 14.456 -2.898 -0.951 1.00 93.62 70 ARG A O 1
ATOM 609 N N . LYS A 1 71 ? 16.620 -2.355 -0.712 1.00 90.88 71 LYS A N 1
ATOM 610 C CA . LYS A 1 71 ? 16.429 -1.262 0.258 1.00 90.88 71 LYS A CA 1
ATOM 611 C C . LYS A 1 71 ? 16.237 0.101 -0.395 1.00 90.88 71 LYS A C 1
ATOM 613 O O . LYS A 1 71 ? 15.725 1.023 0.239 1.00 90.88 71 LYS A O 1
ATOM 618 N N . THR A 1 72 ? 16.689 0.255 -1.635 1.00 92.00 72 THR A N 1
ATOM 619 C CA . THR A 1 72 ? 16.702 1.542 -2.334 1.00 92.00 72 THR A CA 1
ATOM 620 C C . THR A 1 72 ? 15.666 1.623 -3.447 1.00 92.00 72 THR A C 1
ATOM 622 O O . THR A 1 72 ? 15.308 0.633 -4.088 1.00 92.00 72 THR A O 1
ATOM 625 N N . ASP A 1 73 ? 15.236 2.847 -3.747 1.00 92.06 73 ASP A N 1
ATOM 626 C CA . ASP A 1 73 ? 14.410 3.180 -4.910 1.00 92.06 73 ASP A CA 1
ATOM 627 C C . ASP A 1 73 ? 14.947 2.578 -6.226 1.00 92.06 73 ASP A C 1
ATOM 629 O O . ASP A 1 73 ? 14.165 2.085 -7.040 1.00 92.06 73 ASP A O 1
ATOM 633 N N . PHE A 1 74 ? 16.271 2.565 -6.425 1.00 95.50 74 PHE A N 1
ATOM 634 C CA . PHE A 1 74 ? 16.914 1.953 -7.593 1.00 95.50 74 PHE A CA 1
ATOM 635 C C . PHE A 1 74 ? 16.762 0.429 -7.617 1.00 95.50 74 PHE A C 1
ATOM 637 O O . PHE A 1 74 ? 16.352 -0.129 -8.637 1.00 95.50 74 PHE A O 1
ATOM 644 N N . GLU A 1 75 ? 17.061 -0.248 -6.508 1.00 95.69 75 GLU A N 1
ATOM 645 C CA . GLU A 1 75 ? 16.948 -1.708 -6.404 1.00 95.69 75 GLU A CA 1
ATOM 646 C C . GLU A 1 75 ? 15.509 -2.169 -6.635 1.00 95.69 75 GLU A C 1
ATOM 648 O O . GLU A 1 75 ? 15.288 -3.191 -7.273 1.00 95.69 75 GLU A O 1
ATOM 653 N N . MET A 1 76 ? 14.516 -1.383 -6.226 1.00 95.12 76 MET A N 1
ATOM 654 C CA . MET A 1 76 ? 13.100 -1.687 -6.466 1.00 95.12 76 MET A CA 1
ATOM 655 C C . MET A 1 76 ? 12.674 -1.553 -7.943 1.00 95.12 76 MET A C 1
ATOM 657 O O . MET A 1 76 ? 11.586 -1.994 -8.312 1.00 95.12 76 MET A O 1
ATOM 661 N N . HIS A 1 77 ? 13.515 -0.970 -8.808 1.00 96.50 77 HIS A N 1
ATOM 662 C CA . HIS A 1 77 ? 13.226 -0.738 -10.232 1.00 96.50 77 HIS A CA 1
ATOM 663 C C . HIS A 1 77 ? 14.227 -1.392 -11.195 1.00 96.50 77 HIS A C 1
ATOM 665 O O . HIS A 1 77 ? 14.045 -1.311 -12.413 1.00 96.50 77 HIS A O 1
ATOM 671 N N . HIS A 1 78 ? 15.271 -2.037 -10.678 1.00 96.81 78 HIS A N 1
ATOM 672 C CA . HIS A 1 78 ? 16.322 -2.654 -11.475 1.00 96.81 78 HIS A CA 1
ATOM 673 C C . HIS A 1 78 ? 16.287 -4.180 -11.361 1.00 96.81 78 HIS A C 1
ATOM 675 O O . HIS A 1 78 ? 16.185 -4.736 -10.268 1.00 96.81 78 HIS A O 1
ATOM 681 N N . ASN A 1 79 ? 16.394 -4.869 -12.499 1.00 97.56 79 ASN A N 1
ATOM 682 C CA . ASN A 1 79 ? 16.328 -6.328 -12.601 1.00 97.56 79 ASN A CA 1
ATOM 683 C C . ASN A 1 79 ? 15.050 -6.907 -11.975 1.00 97.56 79 ASN A C 1
ATOM 685 O O . ASN A 1 79 ? 15.104 -7.748 -11.076 1.00 97.56 79 ASN A O 1
ATOM 689 N N . ILE A 1 80 ? 13.896 -6.429 -12.453 1.00 98.12 80 ILE A N 1
ATOM 690 C CA . ILE A 1 80 ? 12.568 -6.847 -11.982 1.00 98.12 80 ILE A CA 1
ATOM 691 C C . ILE A 1 80 ? 11.747 -7.474 -13.111 1.00 98.12 80 ILE A C 1
ATOM 693 O O . ILE A 1 80 ? 11.735 -6.973 -14.231 1.00 98.12 80 ILE A O 1
ATOM 697 N N . ASN A 1 81 ? 11.031 -8.560 -12.843 1.00 98.25 81 ASN A N 1
ATOM 698 C CA . ASN A 1 81 ? 10.122 -9.189 -13.815 1.00 98.25 81 ASN A CA 1
ATOM 699 C C . ASN A 1 81 ? 8.768 -9.582 -13.222 1.00 98.25 81 ASN A C 1
ATOM 701 O O . ASN A 1 81 ? 7.926 -10.101 -13.954 1.00 98.25 81 ASN A O 1
ATOM 705 N N . ARG A 1 82 ? 8.551 -9.350 -11.924 1.00 98.44 82 ARG A N 1
ATOM 706 C CA . ARG A 1 82 ? 7.296 -9.662 -11.244 1.00 98.44 82 ARG A CA 1
ATOM 707 C C . ARG A 1 82 ? 6.547 -8.391 -10.905 1.00 98.44 82 ARG A C 1
ATOM 709 O O . ARG A 1 82 ? 7.120 -7.451 -10.359 1.00 98.44 82 ARG A O 1
ATOM 716 N N . PHE A 1 83 ? 5.263 -8.378 -11.234 1.00 98.56 83 PHE A N 1
ATOM 717 C CA . PHE A 1 83 ? 4.394 -7.224 -11.063 1.00 98.56 83 PHE A CA 1
ATOM 718 C C . PHE A 1 83 ? 3.066 -7.645 -10.456 1.00 98.56 83 PHE A C 1
ATOM 720 O O . PHE A 1 83 ? 2.488 -8.636 -10.887 1.00 98.56 83 PHE A O 1
ATOM 727 N N . VAL A 1 84 ? 2.556 -6.888 -9.493 1.00 98.25 84 VAL A N 1
ATOM 728 C CA . VAL A 1 84 ? 1.321 -7.202 -8.777 1.00 98.25 84 VAL A CA 1
ATOM 729 C C . VAL A 1 84 ? 0.248 -6.147 -9.016 1.00 98.25 84 VAL A C 1
ATOM 731 O O . VAL A 1 84 ? 0.533 -4.954 -9.127 1.00 98.25 84 VAL A O 1
ATOM 734 N N . PHE A 1 85 ? -1.000 -6.601 -9.080 1.00 97.88 85 PHE A N 1
ATOM 735 C CA . PHE A 1 85 ? -2.182 -5.764 -8.896 1.00 97.88 85 PHE A CA 1
ATOM 736 C C . PHE A 1 85 ? -3.222 -6.499 -8.053 1.00 97.88 85 PHE A C 1
ATOM 738 O O . PHE A 1 85 ? -3.239 -7.731 -7.980 1.00 97.88 85 PHE A O 1
ATOM 745 N N . GLU A 1 86 ? -4.100 -5.732 -7.418 1.00 97.06 86 GLU A N 1
ATOM 746 C CA . GLU A 1 86 ? -5.147 -6.247 -6.541 1.00 97.06 86 GLU A CA 1
ATOM 747 C C . GLU A 1 86 ? -6.523 -5.909 -7.130 1.00 97.06 86 GLU A C 1
ATOM 749 O O . GLU A 1 86 ? -6.735 -4.817 -7.654 1.00 97.06 86 GLU A O 1
ATOM 754 N N . THR A 1 87 ? -7.454 -6.864 -7.096 1.00 95.69 87 THR A N 1
ATOM 755 C CA . THR A 1 87 ? -8.828 -6.699 -7.593 1.00 95.69 87 THR A CA 1
ATOM 756 C C . THR A 1 87 ? -9.819 -6.999 -6.470 1.00 95.69 87 THR A C 1
ATOM 758 O O . THR A 1 87 ? -9.792 -8.115 -5.944 1.00 95.69 87 THR A O 1
ATOM 761 N N . PRO A 1 88 ? -10.687 -6.046 -6.088 1.00 96.19 88 PRO A N 1
ATOM 762 C CA . PRO A 1 88 ? -11.698 -6.277 -5.066 1.00 96.19 88 PRO A CA 1
ATOM 763 C C . PRO A 1 88 ? -12.839 -7.134 -5.625 1.00 96.19 88 PRO A C 1
ATOM 765 O O . PRO A 1 88 ? -13.228 -6.995 -6.791 1.00 96.19 88 PRO A O 1
ATOM 768 N N . PHE A 1 89 ? -13.364 -8.025 -4.791 1.00 96.12 89 PHE A N 1
ATOM 769 C CA . PHE A 1 89 ? -14.567 -8.802 -5.074 1.00 96.12 89 PHE A CA 1
ATOM 770 C C . PHE A 1 89 ? -15.280 -9.161 -3.769 1.00 96.12 89 PHE A C 1
ATOM 772 O O . PHE A 1 89 ? -14.688 -9.079 -2.701 1.00 96.12 89 PHE A O 1
ATOM 779 N N . THR A 1 90 ? -16.539 -9.567 -3.840 1.00 95.19 90 THR A N 1
ATOM 780 C CA . THR A 1 90 ? -17.309 -10.053 -2.693 1.00 95.19 90 THR A CA 1
ATOM 781 C C . THR A 1 90 ? -17.640 -11.530 -2.863 1.00 95.19 90 THR A C 1
ATOM 783 O O . THR A 1 90 ? -17.640 -12.051 -3.982 1.00 95.19 90 THR A O 1
ATOM 786 N N . LEU A 1 91 ? -18.008 -12.206 -1.772 1.00 84.56 91 LEU A N 1
ATOM 787 C CA . LEU A 1 91 ? -18.500 -13.594 -1.815 1.00 84.56 91 LEU A CA 1
ATOM 788 C C . LEU A 1 91 ? -19.744 -13.760 -2.710 1.00 84.56 91 LEU A C 1
ATOM 790 O O . LEU A 1 91 ? -19.984 -14.832 -3.256 1.00 84.56 91 LEU A O 1
ATOM 794 N N . SER A 1 92 ? -20.514 -12.683 -2.895 1.00 91.12 92 SER A N 1
ATOM 795 C CA . SER A 1 92 ? -21.678 -12.621 -3.787 1.00 91.12 92 SER A CA 1
ATOM 796 C C . SER A 1 92 ? -21.333 -12.339 -5.259 1.00 91.12 92 SER A C 1
ATOM 798 O O . SER A 1 92 ? -22.230 -12.289 -6.099 1.00 91.12 92 SER A O 1
ATOM 800 N N . GLY A 1 93 ? -20.053 -12.143 -5.596 1.00 88.06 93 GLY A N 1
ATOM 801 C CA . GLY A 1 93 ? -19.575 -11.881 -6.959 1.00 88.06 93 GLY A CA 1
ATOM 802 C C . GLY A 1 93 ? -19.627 -10.412 -7.397 1.00 88.06 93 GLY A C 1
ATOM 803 O O . GLY A 1 93 ? -19.269 -10.097 -8.534 1.00 88.06 93 GLY A O 1
ATOM 804 N N . LYS A 1 94 ? -20.040 -9.488 -6.519 1.00 92.12 94 LYS A N 1
ATOM 805 C CA . LYS A 1 94 ? -19.934 -8.040 -6.768 1.00 92.12 94 LYS A CA 1
ATOM 806 C C . LYS A 1 94 ? -18.484 -7.586 -6.586 1.00 92.12 94 LYS A C 1
ATOM 808 O O . LYS A 1 94 ? -17.664 -8.291 -6.013 1.00 92.12 94 LYS A O 1
ATOM 813 N N . LYS A 1 95 ? -18.145 -6.389 -7.075 1.00 90.56 95 LYS A N 1
ATOM 814 C CA . LYS A 1 95 ? -16.800 -5.812 -6.875 1.00 90.56 95 LYS A CA 1
ATOM 815 C C . LYS A 1 95 ? -16.609 -5.236 -5.472 1.00 90.56 95 LYS A C 1
ATOM 817 O O . LYS A 1 95 ? -15.544 -5.399 -4.889 1.00 90.56 95 LYS A O 1
ATOM 822 N N . HIS A 1 96 ? -17.639 -4.571 -4.957 1.00 91.62 96 HIS A N 1
ATOM 823 C CA . HIS A 1 96 ? -17.598 -3.850 -3.690 1.00 91.62 96 HIS A CA 1
ATOM 824 C C . HIS A 1 96 ? -18.739 -4.292 -2.782 1.00 91.62 96 HIS A C 1
ATOM 826 O O . HIS A 1 96 ? -19.845 -4.545 -3.272 1.00 91.62 96 HIS A O 1
ATOM 832 N N . GLY A 1 97 ? -18.449 -4.356 -1.486 1.00 91.88 97 GLY A N 1
ATOM 833 C CA . GLY A 1 97 ? -19.386 -4.740 -0.438 1.00 91.88 97 GLY A CA 1
ATOM 834 C C . GLY A 1 97 ? -18.989 -4.184 0.928 1.00 91.88 97 GLY A C 1
ATOM 835 O O . GLY A 1 97 ? -18.075 -3.362 1.025 1.00 91.88 97 GLY A O 1
ATOM 836 N N . GLY A 1 98 ? -19.692 -4.628 1.970 1.00 93.81 98 GLY A N 1
ATOM 837 C CA . GLY A 1 98 ? -19.323 -4.369 3.365 1.00 93.81 98 GLY A CA 1
ATOM 838 C C . GLY A 1 98 ? -17.961 -4.970 3.725 1.00 93.81 98 GLY A C 1
ATOM 839 O O . GLY A 1 98 ? -17.470 -5.879 3.051 1.00 93.81 98 GLY A O 1
ATOM 840 N N . VAL A 1 99 ? -17.339 -4.479 4.800 1.00 94.19 99 VAL A N 1
ATOM 841 C CA . VAL A 1 99 ? -16.012 -4.955 5.235 1.00 94.19 99 VAL A CA 1
ATOM 842 C C . VAL A 1 99 ? -16.013 -6.452 5.546 1.00 94.19 99 VAL A C 1
ATOM 844 O O . VAL A 1 99 ? -15.012 -7.116 5.324 1.00 94.19 99 VAL A O 1
ATOM 847 N N . GLU A 1 100 ? -17.148 -6.992 5.987 1.00 93.62 100 GLU A N 1
ATOM 848 C CA . GLU A 1 100 ? -17.364 -8.400 6.313 1.00 93.62 100 GLU A CA 1
ATOM 849 C C . GLU A 1 100 ? -17.476 -9.329 5.095 1.00 93.62 100 GLU A C 1
ATOM 851 O O . GLU A 1 100 ? -17.323 -10.540 5.238 1.00 93.62 100 GLU A O 1
ATOM 856 N N . GLU A 1 101 ? -17.736 -8.792 3.900 1.00 94.38 101 GLU A N 1
ATOM 857 C CA . GLU A 1 101 ? -17.857 -9.567 2.655 1.00 94.38 101 GLU A CA 1
ATOM 858 C C . GLU A 1 101 ? -16.782 -9.217 1.619 1.00 94.38 101 GLU A C 1
ATOM 860 O O . GLU A 1 101 ? -16.690 -9.880 0.581 1.00 94.38 101 GLU A O 1
ATOM 865 N N . GLN A 1 102 ? -15.988 -8.174 1.874 1.00 96.19 102 GLN A N 1
ATOM 866 C CA . GLN A 1 102 ? -14.995 -7.664 0.943 1.00 96.19 102 GLN A CA 1
ATOM 867 C C . GLN A 1 102 ? -13.759 -8.567 0.913 1.00 96.19 102 GLN A C 1
ATOM 869 O O . GLN A 1 102 ? -12.907 -8.530 1.792 1.00 96.19 102 GLN A O 1
ATOM 874 N N . CYS A 1 103 ? -13.625 -9.327 -0.165 1.00 97.00 103 CYS A N 1
ATOM 875 C CA . CYS A 1 103 ? -12.440 -10.105 -0.490 1.00 97.00 103 CYS A CA 1
ATOM 876 C C . CYS A 1 103 ? -11.520 -9.329 -1.444 1.00 97.00 103 CYS A C 1
ATOM 878 O O . CYS A 1 103 ? -11.894 -8.317 -2.058 1.00 97.00 103 CYS A O 1
ATOM 880 N N . LYS A 1 104 ? -10.296 -9.835 -1.613 1.00 97.31 104 LYS A N 1
ATOM 881 C CA . LYS A 1 104 ? -9.305 -9.248 -2.519 1.00 97.31 104 LYS A CA 1
ATOM 882 C C . LYS A 1 104 ? -8.525 -10.320 -3.258 1.00 97.31 104 LYS A C 1
ATOM 884 O O . LYS A 1 104 ? -7.957 -11.213 -2.646 1.00 97.31 104 LYS A O 1
ATOM 889 N N . ARG A 1 105 ? -8.449 -10.221 -4.585 1.00 97.25 105 ARG A N 1
ATOM 890 C CA . ARG A 1 105 ? -7.613 -11.095 -5.415 1.00 97.25 105 ARG A CA 1
ATOM 891 C C . ARG A 1 105 ? -6.313 -10.382 -5.752 1.00 97.25 105 ARG A C 1
ATOM 893 O O . ARG A 1 105 ? -6.327 -9.383 -6.470 1.00 97.25 105 ARG A O 1
ATOM 900 N N . ARG A 1 106 ? -5.191 -10.908 -5.276 1.00 97.56 106 ARG A N 1
ATOM 901 C CA . ARG A 1 106 ? -3.843 -10.448 -5.618 1.00 97.56 106 ARG A CA 1
ATOM 902 C C . ARG A 1 106 ? -3.330 -11.259 -6.799 1.00 97.56 106 ARG A C 1
ATOM 904 O O . ARG A 1 106 ? -3.219 -12.474 -6.697 1.00 97.56 106 ARG A O 1
ATOM 911 N N . THR A 1 107 ? -3.030 -10.599 -7.913 1.00 97.81 107 THR A N 1
ATOM 912 C CA . THR A 1 107 ? -2.518 -11.250 -9.128 1.00 97.81 107 THR A CA 1
ATOM 913 C C . THR A 1 107 ? -1.081 -10.823 -9.369 1.00 97.81 107 THR A C 1
ATOM 915 O O . THR A 1 107 ? -0.818 -9.629 -9.515 1.00 97.81 107 THR A O 1
ATOM 918 N N . VAL A 1 108 ? -0.166 -11.789 -9.432 1.00 98.38 108 VAL A N 1
ATOM 919 C CA . VAL A 1 108 ? 1.251 -11.575 -9.740 1.00 98.38 108 VAL A CA 1
ATOM 920 C C . VAL A 1 108 ? 1.514 -12.024 -11.171 1.00 98.38 108 VAL A C 1
ATOM 922 O O . VAL A 1 108 ? 1.240 -13.159 -11.550 1.00 98.38 108 VAL A O 1
ATOM 925 N N . LEU A 1 109 ? 2.041 -11.116 -11.979 1.00 98.38 109 LEU A N 1
ATOM 926 C CA . LEU A 1 109 ? 2.404 -11.305 -13.375 1.00 98.38 109 LEU A CA 1
ATOM 927 C C . LEU A 1 109 ? 3.916 -11.443 -13.476 1.00 98.38 109 LEU A C 1
ATOM 929 O O . LEU A 1 109 ? 4.635 -10.632 -12.900 1.00 98.38 109 LEU A O 1
ATOM 933 N N . THR A 1 110 ? 4.393 -12.408 -14.256 1.00 98.56 110 THR A N 1
ATOM 934 C CA . THR A 1 110 ? 5.820 -12.568 -14.556 1.00 98.56 110 THR A CA 1
ATOM 935 C C . THR A 1 110 ? 6.077 -12.329 -16.037 1.00 98.56 110 THR A C 1
ATOM 937 O O . THR A 1 110 ? 5.456 -12.958 -16.901 1.00 98.56 110 THR A O 1
ATOM 940 N N . THR A 1 111 ? 6.987 -11.410 -16.345 1.00 98.69 111 THR A N 1
ATOM 941 C CA . THR A 1 111 ? 7.399 -11.091 -17.714 1.00 98.69 111 THR A CA 1
ATOM 942 C C . THR A 1 111 ? 8.514 -12.005 -18.211 1.00 98.69 111 THR A C 1
ATOM 944 O O . THR A 1 111 ? 9.304 -12.529 -17.433 1.00 98.69 111 THR A O 1
ATOM 947 N N . SER A 1 112 ? 8.598 -12.178 -19.534 1.00 98.44 112 SER A N 1
ATOM 948 C CA . SER A 1 112 ? 9.643 -12.996 -20.185 1.00 98.44 112 SER A CA 1
ATOM 949 C C . SER A 1 112 ? 11.068 -12.505 -19.933 1.00 98.44 112 SER A C 1
ATOM 951 O O . SER A 1 112 ? 12.005 -13.290 -20.000 1.00 98.44 112 SER A O 1
ATOM 953 N N . HIS A 1 113 ? 11.230 -11.208 -19.678 1.00 98.56 113 HIS A N 1
ATOM 954 C CA . HIS A 1 113 ? 12.512 -10.550 -19.455 1.00 98.56 113 HIS A CA 1
ATOM 955 C C . HIS A 1 113 ? 12.391 -9.572 -18.282 1.00 98.56 113 HIS A C 1
ATOM 957 O O . HIS A 1 113 ? 11.282 -9.160 -17.921 1.00 98.56 113 HIS A O 1
ATOM 963 N N . LEU A 1 114 ? 13.535 -9.203 -17.710 1.00 98.50 114 LEU A N 1
ATOM 964 C CA . LEU A 1 114 ? 13.647 -8.215 -16.642 1.00 98.50 114 LEU A CA 1
ATOM 965 C C . LEU A 1 114 ? 13.525 -6.792 -17.200 1.00 98.50 114 LEU A C 1
ATOM 967 O O . LEU A 1 114 ? 13.988 -6.524 -18.303 1.00 98.50 114 LEU A O 1
ATOM 971 N N . PHE A 1 115 ? 12.966 -5.871 -16.424 1.00 98.12 115 PHE A N 1
ATOM 972 C CA . PHE A 1 115 ? 13.138 -4.436 -16.614 1.00 98.12 115 PHE A CA 1
ATOM 973 C C . PHE A 1 115 ? 14.367 -3.938 -15.835 1.00 98.12 115 PHE A C 1
ATOM 975 O O . PHE A 1 115 ? 14.609 -4.421 -14.725 1.00 98.12 115 PHE A O 1
ATOM 982 N N . PRO A 1 116 ? 15.110 -2.945 -16.364 1.00 97.81 116 PRO A N 1
ATOM 983 C CA . PRO A 1 116 ? 14.992 -2.377 -17.713 1.00 97.81 116 PRO A CA 1
ATOM 984 C C . PRO A 1 116 ? 15.415 -3.371 -18.812 1.00 97.81 116 PRO A C 1
ATOM 986 O O . PRO A 1 116 ? 16.235 -4.252 -18.585 1.00 97.81 116 PRO A O 1
ATOM 989 N N . TYR A 1 117 ? 14.872 -3.209 -20.023 1.00 97.94 117 TYR A N 1
ATOM 990 C CA . TYR A 1 117 ? 15.181 -4.049 -21.187 1.00 97.94 117 TYR A CA 1
ATOM 991 C C . TYR A 1 117 ? 15.331 -3.203 -22.453 1.00 97.94 117 TYR A C 1
ATOM 993 O O . TYR A 1 117 ? 14.909 -2.046 -22.495 1.00 97.94 117 TYR A O 1
ATOM 1001 N N . VAL A 1 118 ? 15.852 -3.801 -23.530 1.00 97.75 118 VAL A N 1
ATOM 1002 C CA . VAL A 1 118 ? 15.950 -3.151 -24.852 1.00 97.75 118 VAL A CA 1
ATOM 1003 C C . VAL A 1 118 ? 14.582 -2.740 -25.421 1.00 97.75 118 VAL A C 1
ATOM 1005 O O . VAL A 1 118 ? 14.504 -1.866 -26.281 1.00 97.75 118 VAL A O 1
ATOM 1008 N N . LYS A 1 119 ? 13.483 -3.336 -24.927 1.00 97.38 119 LYS A N 1
ATOM 1009 C CA . LYS A 1 119 ? 12.097 -2.942 -25.232 1.00 97.38 119 LYS A CA 1
ATOM 1010 C C . LYS A 1 119 ? 11.395 -2.418 -23.980 1.00 97.38 119 LYS A C 1
ATOM 1012 O O . LYS A 1 119 ? 11.484 -3.014 -22.916 1.00 97.38 119 LYS A O 1
ATOM 1017 N N . LYS A 1 120 ? 10.578 -1.371 -24.146 1.00 96.81 120 LYS A N 1
ATOM 1018 C CA . LYS A 1 120 ? 9.730 -0.802 -23.075 1.00 96.81 120 LYS A CA 1
ATOM 1019 C C . LYS A 1 120 ? 8.463 -1.616 -22.772 1.00 96.81 120 LYS A C 1
ATOM 1021 O O . LYS A 1 120 ? 7.725 -1.279 -21.854 1.00 96.81 120 LYS A O 1
ATOM 1026 N N . ARG A 1 121 ? 8.167 -2.642 -23.574 1.00 97.81 121 ARG A N 1
ATOM 1027 C CA . ARG A 1 121 ? 6.998 -3.523 -23.433 1.00 97.81 121 ARG A CA 1
ATOM 1028 C C . ARG A 1 121 ? 7.493 -4.958 -23.494 1.00 97.81 121 ARG A C 1
ATOM 1030 O O . ARG A 1 121 ? 8.168 -5.323 -24.456 1.00 97.81 121 ARG A O 1
ATOM 1037 N N . ILE A 1 122 ? 7.162 -5.742 -22.476 1.00 98.38 122 ILE A N 1
ATOM 1038 C CA . ILE A 1 122 ? 7.625 -7.119 -22.322 1.00 98.38 122 ILE A CA 1
ATOM 1039 C C . ILE A 1 122 ? 6.397 -7.997 -22.096 1.00 98.38 122 ILE A C 1
ATOM 1041 O O . ILE A 1 122 ? 5.513 -7.649 -21.316 1.00 98.38 122 ILE A O 1
ATOM 1045 N N . GLN A 1 123 ? 6.323 -9.114 -22.815 1.00 97.94 123 GLN A N 1
ATOM 1046 C CA . GLN A 1 123 ? 5.206 -10.045 -22.710 1.00 97.94 123 GLN A CA 1
ATOM 1047 C C . GLN A 1 123 ? 5.179 -10.706 -21.328 1.00 97.94 123 GLN A C 1
ATOM 1049 O O . GLN A 1 123 ? 6.216 -11.163 -20.839 1.00 97.94 123 GLN A O 1
ATOM 1054 N N . VAL A 1 124 ? 3.981 -10.793 -20.747 1.00 97.94 124 VAL A N 1
ATOM 1055 C CA . VAL A 1 124 ? 3.689 -11.628 -19.577 1.00 97.94 124 VAL A CA 1
ATOM 1056 C C . VAL A 1 124 ? 3.640 -13.089 -20.021 1.00 97.94 124 VAL A C 1
ATOM 1058 O O . VAL A 1 124 ? 2.885 -13.424 -20.931 1.00 97.94 124 VAL A O 1
ATOM 1061 N N . ILE A 1 125 ? 4.450 -13.939 -19.392 1.00 98.00 125 ILE A N 1
ATOM 1062 C CA . ILE A 1 125 ? 4.552 -15.376 -19.701 1.00 98.00 125 ILE A CA 1
ATOM 1063 C C . ILE A 1 125 ? 3.931 -16.264 -18.627 1.00 98.00 125 ILE A C 1
ATOM 1065 O O . ILE A 1 125 ? 3.632 -17.423 -18.888 1.00 98.00 125 ILE A O 1
ATOM 1069 N N . SER A 1 126 ? 3.741 -15.731 -17.424 1.00 97.81 126 SER A N 1
ATOM 1070 C CA . SER A 1 126 ? 3.138 -16.454 -16.313 1.00 97.81 126 SER A CA 1
ATOM 1071 C C . SER A 1 126 ? 2.320 -15.502 -15.454 1.00 97.81 126 SER A C 1
ATOM 1073 O O . SER A 1 126 ? 2.607 -14.303 -15.377 1.00 97.81 126 SER A O 1
ATOM 1075 N N . GLN A 1 127 ? 1.289 -16.049 -14.824 1.00 96.81 127 GLN A N 1
ATOM 1076 C CA . GLN A 1 127 ? 0.486 -15.363 -13.831 1.00 96.81 127 GLN A CA 1
ATOM 1077 C C . GLN A 1 127 ? 0.083 -16.338 -12.729 1.00 96.81 127 GLN A C 1
ATOM 1079 O O . GLN A 1 127 ? -0.221 -17.500 -13.001 1.00 96.81 127 GLN A O 1
ATOM 1084 N N . SER A 1 128 ? 0.027 -15.846 -11.501 1.00 97.00 128 SER A N 1
ATOM 1085 C CA . SER A 1 128 ? -0.566 -16.543 -10.365 1.00 97.00 128 SER A CA 1
ATOM 1086 C C . SER A 1 128 ? -1.497 -15.594 -9.622 1.00 97.00 128 SER A C 1
ATOM 1088 O O . SER A 1 128 ? -1.326 -14.372 -9.663 1.00 97.00 128 SER A O 1
ATOM 1090 N N . SER A 1 129 ? -2.514 -16.146 -8.967 1.00 96.56 129 SER A N 1
ATOM 1091 C CA . SER A 1 129 ? -3.458 -15.364 -8.178 1.00 96.56 129 SER A CA 1
ATOM 1092 C C . SER A 1 129 ? -3.709 -16.011 -6.830 1.00 96.56 129 SER A C 1
ATOM 1094 O O . SER A 1 129 ? -3.955 -17.214 -6.766 1.00 96.56 129 SER A O 1
ATOM 1096 N N . THR A 1 130 ? -3.719 -15.186 -5.790 1.00 97.00 130 THR A N 1
ATOM 1097 C CA . THR A 1 130 ? -4.086 -15.572 -4.427 1.00 97.00 130 THR A CA 1
ATOM 1098 C C . THR A 1 130 ? -5.280 -14.737 -3.997 1.00 97.00 130 THR A C 1
ATOM 1100 O O . THR A 1 130 ? -5.310 -13.523 -4.218 1.00 97.00 130 THR A O 1
ATOM 1103 N N . GLU A 1 131 ? -6.275 -15.382 -3.407 1.00 97.12 131 GLU A N 1
ATOM 1104 C CA . GLU A 1 131 ? -7.451 -14.711 -2.864 1.00 97.12 131 GLU A CA 1
ATOM 1105 C C . GLU A 1 131 ? -7.303 -14.551 -1.359 1.00 97.12 131 GLU A C 1
ATOM 1107 O O . GLU A 1 131 ? -6.887 -15.480 -0.675 1.00 97.12 131 GLU A O 1
ATOM 1112 N N . LEU A 1 132 ? -7.615 -13.351 -0.881 1.00 97.44 132 LEU A N 1
ATOM 1113 C CA . LEU A 1 132 ? -7.655 -12.994 0.524 1.00 97.44 132 LEU A CA 1
ATOM 1114 C C . LEU A 1 132 ? -9.117 -12.886 0.938 1.00 97.44 132 LEU A C 1
ATOM 1116 O O . LEU A 1 132 ? -9.909 -12.199 0.276 1.00 97.44 132 LEU A O 1
ATOM 1120 N N . ASN A 1 133 ? -9.451 -13.551 2.035 1.00 96.44 133 ASN A N 1
ATOM 1121 C CA . ASN A 1 133 ? -10.748 -13.442 2.684 1.00 96.44 133 ASN A CA 1
ATOM 1122 C C . ASN A 1 133 ? -10.894 -12.076 3.408 1.00 96.44 133 ASN A C 1
ATOM 1124 O O . ASN A 1 133 ? -9.915 -11.335 3.528 1.00 96.44 133 ASN A O 1
ATOM 1128 N N . PRO A 1 134 ? -12.086 -11.719 3.917 1.00 97.06 134 PRO A N 1
ATOM 1129 C CA . PRO A 1 134 ? -12.318 -10.394 4.497 1.00 97.06 134 PRO A CA 1
ATOM 1130 C C . PRO A 1 134 ? -11.427 -10.033 5.699 1.00 97.06 134 PRO A C 1
ATOM 1132 O O . PRO A 1 134 ? -10.943 -8.903 5.787 1.00 97.06 134 PRO A O 1
ATOM 1135 N N . ILE A 1 135 ? -11.129 -10.984 6.595 1.00 97.69 135 ILE A N 1
ATOM 1136 C CA . ILE A 1 135 ? -10.234 -10.716 7.734 1.00 97.69 135 ILE A CA 1
ATOM 1137 C C . ILE A 1 135 ? -8.770 -10.578 7.283 1.00 97.69 135 ILE A C 1
ATOM 1139 O O . ILE A 1 135 ? -8.037 -9.744 7.809 1.00 97.69 135 ILE A O 1
ATOM 1143 N N . GLU A 1 136 ? -8.342 -11.325 6.263 1.00 97.69 136 GLU A N 1
ATOM 1144 C CA . GLU A 1 136 ? -7.016 -11.182 5.649 1.00 97.69 136 GLU A CA 1
ATOM 1145 C C . GLU A 1 136 ? -6.862 -9.838 4.931 1.00 97.69 136 GLU A C 1
ATOM 1147 O O . GLU A 1 136 ? -5.784 -9.243 4.968 1.00 97.69 136 GLU A O 1
ATOM 1152 N N . VAL A 1 137 ? -7.935 -9.325 4.318 1.00 97.62 137 VAL A N 1
ATOM 1153 C CA . VAL A 1 137 ? -7.964 -7.969 3.753 1.00 97.62 137 VAL A CA 1
ATOM 1154 C C . VAL A 1 137 ? -7.753 -6.928 4.850 1.00 97.62 137 VAL A C 1
ATOM 1156 O O . VAL A 1 137 ? -6.896 -6.059 4.688 1.00 97.62 137 VAL A O 1
ATOM 1159 N N . ALA A 1 138 ? -8.461 -7.048 5.977 1.00 97.75 138 ALA A N 1
ATOM 1160 C CA . ALA A 1 138 ? -8.285 -6.146 7.113 1.00 97.75 138 ALA A CA 1
ATOM 1161 C C . ALA A 1 138 ? -6.855 -6.194 7.676 1.00 97.75 138 ALA A C 1
ATOM 1163 O O . ALA A 1 138 ? -6.252 -5.148 7.912 1.00 97.75 138 ALA A O 1
ATOM 1164 N N . ILE A 1 139 ? -6.285 -7.393 7.836 1.00 98.25 139 ILE A N 1
ATOM 1165 C CA . ILE A 1 139 ? -4.894 -7.589 8.274 1.00 98.25 139 ILE A CA 1
ATOM 1166 C C . ILE A 1 139 ? -3.922 -6.884 7.318 1.00 98.25 139 ILE A C 1
ATOM 1168 O O . ILE A 1 139 ? -3.076 -6.111 7.770 1.00 98.25 139 ILE A O 1
ATOM 1172 N N . ASP A 1 140 ? -4.049 -7.105 6.007 1.00 96.75 140 ASP A N 1
ATOM 1173 C CA . ASP A 1 140 ? -3.164 -6.524 4.990 1.00 96.75 140 ASP A CA 1
ATOM 1174 C C . ASP A 1 140 ? -3.240 -4.989 4.961 1.00 96.75 140 ASP A C 1
ATOM 1176 O O . ASP A 1 140 ? -2.209 -4.313 4.930 1.00 96.75 140 ASP A O 1
ATOM 1180 N N . GLU A 1 141 ? -4.446 -4.418 5.012 1.00 96.25 141 GLU A N 1
ATOM 1181 C CA . GLU A 1 141 ? -4.629 -2.964 5.000 1.00 96.25 141 GLU A CA 1
ATOM 1182 C C . GLU A 1 141 ? -4.148 -2.292 6.286 1.00 96.25 141 GLU A C 1
ATOM 1184 O O . GLU A 1 141 ? -3.467 -1.264 6.221 1.00 96.25 141 GLU A O 1
ATOM 1189 N N . MET A 1 142 ? -4.455 -2.876 7.446 1.00 98.19 142 MET A N 1
ATOM 1190 C CA . MET A 1 142 ? -4.015 -2.333 8.729 1.00 98.19 142 MET A CA 1
ATOM 1191 C C . MET A 1 142 ? -2.495 -2.432 8.881 1.00 98.19 142 MET A C 1
ATOM 1193 O O . MET A 1 142 ? -1.869 -1.461 9.298 1.00 98.19 142 MET A O 1
ATOM 1197 N N . SER A 1 143 ? -1.873 -3.530 8.440 1.00 97.50 143 SER A N 1
ATOM 1198 C CA . SER A 1 143 ? -0.408 -3.683 8.456 1.00 97.50 143 SER A CA 1
ATOM 1199 C C . SER A 1 143 ? 0.282 -2.618 7.602 1.00 97.50 143 SER A C 1
ATOM 1201 O O . SER A 1 143 ? 1.234 -1.973 8.044 1.00 97.50 143 SER A O 1
ATOM 1203 N N . LYS A 1 144 ? -0.237 -2.370 6.390 1.00 95.88 144 LYS A N 1
ATOM 1204 C CA . LYS A 1 144 ? 0.250 -1.293 5.514 1.00 95.88 144 LYS A CA 1
ATOM 1205 C C . LYS A 1 144 ? 0.088 0.078 6.166 1.00 95.88 144 LYS A C 1
ATOM 1207 O O . LYS A 1 144 ? 0.989 0.904 6.058 1.00 95.88 144 LYS A O 1
ATOM 1212 N N . LYS A 1 145 ? -1.030 0.318 6.861 1.00 96.69 145 LYS A N 1
ATOM 1213 C CA . LYS A 1 145 ? -1.282 1.580 7.570 1.00 96.69 145 LYS A CA 1
ATOM 1214 C C . LYS A 1 145 ? -0.264 1.826 8.683 1.00 96.69 145 LYS A C 1
ATOM 1216 O O . LYS A 1 145 ? 0.292 2.917 8.749 1.00 96.69 145 LYS A O 1
ATOM 1221 N N . VAL A 1 146 ? -0.003 0.812 9.510 1.00 97.88 146 VAL A N 1
ATOM 1222 C CA . VAL A 1 146 ? 1.003 0.861 10.583 1.00 97.88 146 VAL A CA 1
ATOM 1223 C C . VAL A 1 146 ? 2.385 1.144 10.007 1.00 97.88 146 VAL A C 1
ATOM 1225 O O . VAL A 1 146 ? 3.060 2.070 10.448 1.00 97.88 146 VAL A O 1
ATOM 1228 N N . SER A 1 147 ? 2.790 0.382 8.987 1.00 95.69 147 SER A N 1
ATOM 1229 C CA . SER A 1 147 ? 4.094 0.553 8.344 1.00 95.69 147 SER A CA 1
ATOM 1230 C C . SER A 1 147 ? 4.258 1.951 7.743 1.00 95.69 147 SER A C 1
ATOM 1232 O O . SER A 1 147 ? 5.310 2.558 7.925 1.00 95.69 147 SER A O 1
ATOM 1234 N N . GLU A 1 148 ? 3.225 2.480 7.081 1.00 94.88 148 GLU A N 1
ATOM 1235 C CA . GLU A 1 148 ? 3.246 3.819 6.488 1.00 94.88 148 GLU A CA 1
ATOM 1236 C C . GLU A 1 148 ? 3.361 4.923 7.553 1.00 94.88 148 GLU A C 1
ATOM 1238 O O . GLU A 1 148 ? 4.168 5.837 7.394 1.00 94.88 148 GLU A O 1
ATOM 1243 N N 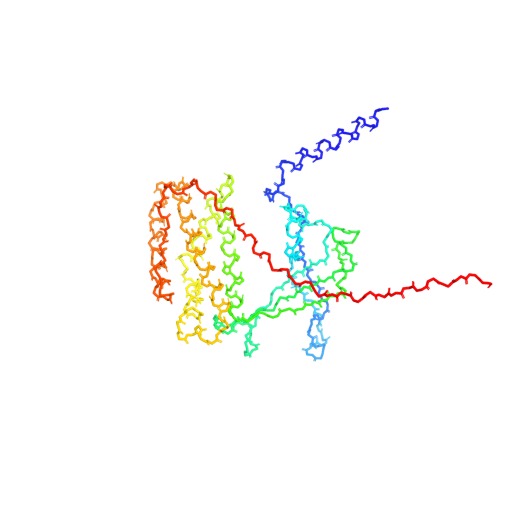. LEU A 1 149 ? 2.602 4.833 8.652 1.00 96.50 149 LEU A N 1
ATOM 1244 C CA . LEU A 1 149 ? 2.686 5.798 9.755 1.00 96.50 149 LEU A CA 1
ATOM 1245 C C . LEU A 1 149 ? 4.056 5.757 10.440 1.00 96.50 149 LEU A C 1
ATOM 1247 O O . LEU A 1 149 ? 4.675 6.805 10.624 1.00 96.50 149 LEU A O 1
ATOM 1251 N N . ASN A 1 150 ? 4.554 4.561 10.760 1.00 96.00 150 ASN A N 1
ATOM 1252 C CA . ASN A 1 150 ? 5.863 4.392 11.389 1.00 96.00 150 ASN A CA 1
ATOM 1253 C C . ASN A 1 150 ? 6.977 4.948 10.505 1.00 96.00 150 ASN A C 1
ATOM 1255 O O . ASN A 1 150 ? 7.813 5.704 10.993 1.00 96.00 150 ASN A O 1
ATOM 1259 N N . GLN A 1 151 ? 6.953 4.641 9.203 1.00 91.88 151 GLN A N 1
ATOM 1260 C CA . GLN A 1 151 ? 7.944 5.154 8.263 1.00 91.88 151 GLN A CA 1
ATOM 1261 C C . GLN A 1 151 ? 7.974 6.685 8.278 1.00 91.88 151 GLN A C 1
ATOM 1263 O O . GLN A 1 151 ? 9.054 7.253 8.419 1.00 91.88 151 GLN A O 1
ATOM 1268 N N . LEU A 1 152 ? 6.810 7.344 8.203 1.00 92.62 152 LEU A N 1
ATOM 1269 C CA . LEU A 1 152 ? 6.708 8.808 8.237 1.00 92.62 152 LEU A CA 1
ATOM 1270 C C . LEU A 1 152 ? 7.230 9.412 9.545 1.00 92.62 152 LEU A C 1
ATOM 1272 O O . LEU A 1 152 ? 7.817 10.489 9.520 1.00 92.62 152 LEU A O 1
ATOM 1276 N N . CYS A 1 153 ? 7.056 8.719 10.672 1.00 93.06 153 CYS A N 1
ATOM 1277 C CA . CYS A 1 153 ? 7.548 9.174 11.974 1.00 93.06 153 CYS A CA 1
ATOM 1278 C C . CYS A 1 153 ? 9.063 8.997 12.154 1.00 93.06 153 CYS A C 1
ATOM 1280 O O . CYS A 1 153 ? 9.644 9.639 13.025 1.00 93.06 153 CYS A O 1
ATOM 1282 N N . THR A 1 154 ? 9.692 8.106 11.382 1.00 89.88 154 THR A N 1
ATOM 1283 C CA . THR A 1 154 ? 11.130 7.792 11.479 1.00 89.88 154 THR A CA 1
ATOM 1284 C C . THR A 1 154 ? 12.002 8.509 10.448 1.00 89.88 154 THR A C 1
ATOM 1286 O O . THR A 1 154 ? 13.212 8.302 10.445 1.00 89.88 154 THR A O 1
ATOM 1289 N N . MET A 1 155 ? 11.419 9.309 9.551 1.00 84.56 155 MET A N 1
ATOM 1290 C CA . MET A 1 155 ? 12.195 10.087 8.579 1.00 84.56 155 MET A CA 1
ATOM 1291 C C . MET A 1 155 ? 12.977 11.205 9.280 1.00 84.56 155 MET A C 1
ATOM 1293 O O . MET A 1 155 ? 12.422 11.877 10.146 1.00 84.56 155 MET A O 1
ATOM 1297 N N . ASP A 1 156 ? 14.232 11.431 8.871 1.00 80.44 156 ASP A N 1
ATOM 1298 C CA . ASP A 1 156 ? 15.062 12.532 9.394 1.00 80.44 156 ASP A CA 1
ATOM 1299 C C . ASP A 1 156 ? 14.403 13.898 9.134 1.00 80.44 156 ASP A C 1
ATOM 1301 O O . ASP A 1 156 ? 14.305 14.732 10.033 1.00 80.44 156 ASP A O 1
ATOM 1305 N N . ASP A 1 157 ? 13.875 14.079 7.918 1.00 84.81 157 ASP A N 1
ATOM 1306 C CA . ASP A 1 157 ? 13.057 15.223 7.518 1.00 84.81 157 ASP A CA 1
ATOM 1307 C C . ASP A 1 157 ? 11.594 14.782 7.373 1.00 84.81 157 ASP A C 1
ATOM 1309 O O . ASP A 1 157 ? 11.177 14.239 6.343 1.00 84.81 157 ASP A O 1
ATOM 1313 N N . VAL A 1 158 ? 10.803 14.996 8.425 1.00 88.00 158 VAL A N 1
ATOM 1314 C CA . VAL A 1 158 ? 9.386 14.615 8.441 1.00 88.00 158 VAL A CA 1
ATOM 1315 C C . VAL A 1 158 ? 8.565 15.560 7.559 1.00 88.00 158 VAL A C 1
ATOM 1317 O O . VAL A 1 158 ? 8.442 16.755 7.836 1.00 88.00 158 VAL A O 1
ATOM 1320 N N . ASP A 1 159 ? 7.927 15.011 6.523 1.00 90.44 159 ASP A N 1
ATOM 1321 C CA . ASP A 1 159 ? 6.916 15.722 5.736 1.00 90.44 159 ASP A CA 1
ATOM 1322 C C . ASP A 1 159 ? 5.629 15.866 6.560 1.00 90.44 159 ASP A C 1
ATOM 1324 O O . ASP A 1 159 ? 4.794 14.958 6.630 1.00 90.44 159 ASP A O 1
ATOM 1328 N N . MET A 1 160 ? 5.480 17.031 7.194 1.00 92.25 160 MET A N 1
ATOM 1329 C CA . MET A 1 160 ? 4.343 17.360 8.053 1.00 92.25 160 MET A CA 1
ATOM 1330 C C . MET A 1 160 ? 2.997 17.184 7.338 1.00 92.25 160 MET A C 1
ATOM 1332 O O . MET A 1 160 ? 2.063 16.650 7.926 1.00 92.25 160 MET A O 1
ATOM 1336 N N . ILE A 1 161 ? 2.879 17.582 6.069 1.00 93.50 161 ILE A N 1
ATOM 1337 C CA . ILE A 1 161 ? 1.606 17.511 5.338 1.00 93.50 161 ILE A CA 1
ATOM 1338 C C . ILE A 1 161 ? 1.253 16.058 5.026 1.00 93.50 161 ILE A C 1
ATOM 1340 O O . ILE A 1 161 ? 0.102 15.643 5.193 1.00 93.50 161 ILE A O 1
ATOM 1344 N N . ARG A 1 162 ? 2.241 15.256 4.613 1.00 94.31 162 ARG A N 1
ATOM 1345 C CA . ARG A 1 162 ? 2.049 13.819 4.385 1.00 94.31 162 ARG A CA 1
ATOM 1346 C C . ARG A 1 162 ? 1.703 13.096 5.687 1.00 94.31 162 ARG A C 1
ATOM 1348 O O . ARG A 1 162 ? 0.800 12.259 5.674 1.00 94.31 162 ARG A O 1
ATOM 1355 N N . LEU A 1 163 ? 2.354 13.444 6.798 1.00 96.06 163 LEU A N 1
ATOM 1356 C CA . LEU A 1 163 ? 2.032 12.922 8.128 1.00 96.06 163 LEU A CA 1
ATOM 1357 C C . LEU A 1 163 ? 0.592 13.273 8.529 1.00 96.06 163 LEU A C 1
ATOM 1359 O O . LEU A 1 163 ? -0.185 12.366 8.832 1.00 96.06 163 LEU A O 1
ATOM 1363 N N . GLN A 1 164 ? 0.214 14.554 8.456 1.00 96.62 164 GLN A N 1
ATOM 1364 C CA . GLN A 1 164 ? -1.125 15.059 8.788 1.00 96.62 164 GLN A CA 1
ATOM 1365 C C . GLN A 1 164 ? -2.214 14.364 7.963 1.00 96.62 164 GLN A C 1
ATOM 1367 O O . GLN A 1 164 ? -3.191 13.856 8.514 1.00 96.62 164 GLN A O 1
ATOM 1372 N N . LEU A 1 165 ? -2.010 14.234 6.647 1.00 96.38 165 LEU A N 1
ATOM 1373 C CA . LEU A 1 165 ? -2.939 13.534 5.759 1.00 96.38 165 LEU A CA 1
ATOM 1374 C C . LEU A 1 165 ? -3.171 12.080 6.200 1.00 96.38 165 LEU A C 1
ATOM 1376 O O . LEU A 1 165 ? -4.305 11.592 6.185 1.00 96.38 165 LEU A O 1
ATOM 1380 N N . LYS A 1 166 ? -2.102 11.372 6.579 1.00 96.50 166 LYS A N 1
ATOM 1381 C CA . LYS A 1 166 ? -2.177 9.958 6.959 1.00 96.50 166 LYS A CA 1
ATOM 1382 C C . LYS A 1 166 ? -2.738 9.751 8.357 1.00 96.50 166 LYS A C 1
ATOM 1384 O O . LYS A 1 166 ? -3.572 8.859 8.519 1.00 96.50 166 LYS A O 1
ATOM 1389 N N . VAL A 1 167 ? -2.352 10.566 9.338 1.00 96.38 167 VAL A N 1
ATOM 1390 C CA . VAL A 1 167 ? -2.883 10.463 10.705 1.00 96.38 167 VAL A CA 1
ATOM 1391 C C . VAL A 1 167 ? -4.357 10.866 10.749 1.00 96.38 167 VAL A C 1
ATOM 1393 O O . VAL A 1 167 ? -5.172 10.108 11.270 1.00 96.38 167 VAL A O 1
ATOM 1396 N N . GLN A 1 168 ? -4.751 11.959 10.083 1.00 96.44 168 GLN A N 1
ATOM 1397 C CA . GLN A 1 168 ? -6.155 12.369 9.983 1.00 96.44 168 GLN A CA 1
ATOM 1398 C C . GLN A 1 168 ? -7.002 11.299 9.289 1.00 96.44 168 GLN A C 1
ATOM 1400 O O . GLN A 1 168 ? -8.074 10.947 9.774 1.00 96.44 168 GLN A O 1
ATOM 1405 N N . GLY A 1 169 ? -6.509 10.735 8.181 1.00 96.12 169 GLY A N 1
ATOM 1406 C CA . GLY A 1 169 ? -7.168 9.631 7.477 1.00 96.12 169 GLY A CA 1
ATOM 1407 C C . GLY A 1 169 ? -7.199 8.305 8.249 1.00 96.12 169 GLY A C 1
ATOM 1408 O O . GLY A 1 169 ? -7.741 7.329 7.732 1.00 96.12 169 GLY A O 1
ATOM 1409 N N . SER A 1 170 ? -6.611 8.261 9.446 1.00 96.12 170 SER A N 1
ATOM 1410 C CA . SER A 1 170 ? -6.585 7.103 10.339 1.00 96.12 170 SER A CA 1
ATOM 1411 C C . SER A 1 170 ? -7.504 7.303 11.546 1.00 96.12 170 SER A C 1
ATOM 1413 O O . SER A 1 170 ? -8.339 6.440 11.801 1.00 96.12 170 SER A O 1
ATOM 1415 N N . VAL A 1 171 ? -7.396 8.443 12.243 1.00 95.88 171 VAL A N 1
ATOM 1416 C CA . VAL A 1 171 ? -8.139 8.710 13.494 1.00 95.88 171 VAL A CA 1
ATOM 1417 C C . VAL A 1 171 ? -9.424 9.523 13.294 1.00 95.88 171 VAL A C 1
ATOM 1419 O O . VAL A 1 171 ? -10.345 9.403 14.088 1.00 95.88 171 VAL A O 1
ATOM 1422 N N . SER A 1 172 ? -9.526 10.302 12.211 1.00 93.75 172 SER A N 1
ATOM 1423 C CA . SER A 1 172 ? -10.622 11.258 11.959 1.00 93.75 172 SER A CA 1
ATOM 1424 C C . SER A 1 172 ? -11.334 10.968 10.631 1.00 93.75 172 SER A C 1
ATOM 1426 O O . SER A 1 172 ? -11.540 11.856 9.797 1.00 93.75 172 SER A O 1
ATOM 1428 N N . VAL A 1 173 ? -11.674 9.702 10.382 1.00 92.31 173 VAL A N 1
ATOM 1429 C CA . VAL A 1 173 ? -12.307 9.279 9.123 1.00 92.31 173 VAL A CA 1
ATOM 1430 C C . VAL A 1 173 ? -13.768 9.740 9.075 1.00 92.31 173 VAL A C 1
ATOM 1432 O O . VAL A 1 173 ? -14.563 9.353 9.921 1.00 92.31 173 VAL A O 1
ATOM 1435 N N . LYS A 1 174 ? -14.134 10.544 8.063 1.00 84.94 174 LYS A N 1
ATOM 1436 C CA . LYS A 1 174 ? -15.497 11.105 7.909 1.00 84.94 174 LYS A CA 1
ATOM 1437 C C . LYS A 1 174 ? -16.312 10.510 6.746 1.00 84.94 174 LYS A C 1
ATOM 1439 O O . LYS A 1 174 ? -17.533 10.581 6.767 1.00 84.94 174 LYS A O 1
ATOM 1444 N N . VAL A 1 175 ? -15.652 9.956 5.721 1.00 85.56 175 VAL A N 1
ATOM 1445 C CA . VAL A 1 175 ? -16.310 9.502 4.469 1.00 85.56 175 VAL A CA 1
ATOM 1446 C C . VAL A 1 175 ? -16.300 7.980 4.314 1.00 85.56 175 VAL A C 1
ATOM 1448 O O . VAL A 1 175 ? -17.290 7.395 3.889 1.00 85.56 175 VAL A O 1
ATOM 1451 N N . ASN A 1 176 ? -15.181 7.335 4.652 1.00 87.62 176 ASN A N 1
ATOM 1452 C CA . ASN A 1 176 ? -15.035 5.880 4.581 1.00 87.62 176 ASN A CA 1
ATOM 1453 C C . ASN A 1 176 ? -15.408 5.237 5.925 1.00 87.62 176 ASN A C 1
ATOM 1455 O O . ASN A 1 176 ? -15.449 5.914 6.946 1.00 87.62 176 ASN A O 1
ATOM 1459 N N . ALA A 1 177 ? -15.600 3.916 5.946 1.00 87.56 177 ALA A N 1
ATOM 1460 C CA . ALA A 1 177 ? -15.948 3.187 7.171 1.00 87.56 177 ALA A CA 1
ATOM 1461 C C . ALA A 1 177 ? -14.858 3.261 8.271 1.00 87.56 177 ALA A C 1
ATOM 1463 O O . ALA A 1 177 ? -15.159 3.134 9.456 1.00 87.56 177 ALA A O 1
ATOM 1464 N N . GLY A 1 178 ? -13.602 3.505 7.875 1.00 91.94 178 GLY A N 1
ATOM 1465 C CA . GLY A 1 178 ? -12.461 3.689 8.774 1.00 91.94 178 GLY A CA 1
ATOM 1466 C C . GLY A 1 178 ? -11.980 2.400 9.460 1.00 91.94 178 GLY A C 1
ATOM 1467 O O . GLY A 1 178 ? -12.620 1.354 9.345 1.00 91.94 178 GLY A O 1
ATOM 1468 N N . PRO A 1 179 ? -10.850 2.452 10.191 1.00 95.50 179 PRO A N 1
ATOM 1469 C CA . PRO A 1 179 ? -10.277 1.281 10.865 1.00 95.50 179 PRO A CA 1
ATOM 1470 C C . PRO A 1 179 ? -11.228 0.608 11.863 1.00 95.50 179 PRO A C 1
ATOM 1472 O O . PRO A 1 179 ? -11.239 -0.614 11.983 1.00 95.50 179 PRO A O 1
ATOM 1475 N N . MET A 1 180 ? -12.081 1.378 12.546 1.00 96.06 180 MET A N 1
ATOM 1476 C CA . MET A 1 180 ? -13.030 0.828 13.524 1.00 96.06 180 MET A CA 1
ATOM 1477 C C . MET A 1 180 ? -14.096 -0.076 12.901 1.00 96.06 180 MET A C 1
ATOM 1479 O O . MET A 1 180 ? -14.603 -0.964 13.582 1.00 96.06 180 MET A O 1
ATOM 1483 N N . ALA A 1 181 ? -14.380 0.048 11.600 1.00 96.75 181 ALA A N 1
ATOM 1484 C CA . ALA A 1 181 ? -15.237 -0.915 10.914 1.00 96.75 181 ALA A CA 1
ATOM 1485 C C . ALA A 1 181 ? -14.639 -2.331 10.932 1.00 96.75 181 ALA A C 1
ATOM 1487 O O . ALA A 1 181 ? -15.363 -3.293 11.179 1.00 96.75 181 ALA A O 1
ATOM 1488 N N . TYR A 1 182 ? -13.318 -2.460 10.761 1.00 97.69 182 TYR A N 1
ATOM 1489 C CA . TYR A 1 182 ? -12.632 -3.748 10.878 1.00 97.69 182 TYR A CA 1
ATOM 1490 C C . TYR A 1 182 ? -12.640 -4.278 12.311 1.00 97.69 182 TYR A C 1
ATOM 1492 O O . TYR A 1 182 ? -12.883 -5.467 12.515 1.00 97.69 182 TYR A O 1
ATOM 1500 N N . ALA A 1 183 ? -12.432 -3.411 13.306 1.00 96.81 183 ALA A N 1
ATOM 1501 C CA . ALA A 1 183 ? -12.497 -3.816 14.708 1.00 96.81 183 ALA A CA 1
ATOM 1502 C C . ALA A 1 183 ? -13.883 -4.394 15.058 1.00 96.81 183 ALA A C 1
ATOM 1504 O O . ALA A 1 183 ? -13.969 -5.511 15.566 1.00 96.81 183 ALA A O 1
ATOM 1505 N N . ARG A 1 184 ? -14.973 -3.700 14.701 1.00 96.38 184 ARG A N 1
ATOM 1506 C CA . ARG A 1 184 ? -16.348 -4.180 14.943 1.00 96.38 184 ARG A CA 1
ATOM 1507 C C . ARG A 1 184 ? -16.650 -5.485 14.196 1.00 96.38 184 ARG A C 1
ATOM 1509 O O . ARG A 1 184 ? -17.213 -6.414 14.768 1.00 96.38 184 ARG A O 1
ATOM 1516 N N . ALA A 1 185 ? -16.239 -5.582 12.931 1.00 96.50 185 ALA A N 1
ATOM 1517 C CA . ALA A 1 185 ? -16.540 -6.744 12.095 1.00 96.50 185 ALA A CA 1
ATOM 1518 C C . ALA A 1 185 ? -15.773 -8.015 12.500 1.00 96.50 185 ALA A C 1
ATOM 1520 O O . ALA A 1 185 ? -16.307 -9.116 12.359 1.00 96.50 185 ALA A O 1
ATOM 1521 N N . PHE A 1 186 ? -14.534 -7.882 12.988 1.00 97.31 186 PHE A N 1
ATOM 1522 C CA . PHE A 1 186 ? -13.625 -9.025 13.144 1.00 97.31 186 PHE A CA 1
ATOM 1523 C C . PHE A 1 186 ? -13.110 -9.263 14.568 1.00 97.31 186 PHE A C 1
ATOM 1525 O O . PHE A 1 186 ? -12.664 -10.374 14.854 1.00 97.31 186 PHE A O 1
ATOM 1532 N N . LEU A 1 187 ? -13.142 -8.264 15.457 1.00 96.19 187 LEU A N 1
ATOM 1533 C CA . LEU A 1 187 ? -12.568 -8.369 16.808 1.00 96.19 187 LEU A CA 1
ATOM 1534 C C . LEU A 1 187 ? -13.609 -8.470 17.926 1.00 96.19 187 LEU A C 1
ATOM 1536 O O . LEU A 1 187 ? -13.265 -8.962 19.003 1.00 96.19 187 LEU A O 1
ATOM 1540 N N . GLU A 1 188 ? -14.851 -8.049 17.675 1.00 94.62 188 GLU A N 1
ATOM 1541 C CA . GLU A 1 188 ? -15.963 -8.210 18.616 1.00 94.62 188 GLU A CA 1
ATOM 1542 C C . GLU A 1 188 ? -16.197 -9.699 18.919 1.00 94.62 188 GLU A C 1
ATOM 1544 O O . GLU A 1 188 ? -16.231 -10.530 18.011 1.00 94.62 188 GLU A O 1
ATOM 1549 N N . GLU A 1 189 ? -16.373 -10.059 20.193 1.00 90.81 189 GLU A N 1
ATOM 1550 C CA . GLU A 1 189 ? -16.387 -11.456 20.653 1.00 90.81 189 GLU A CA 1
ATOM 1551 C C . GLU A 1 189 ? -17.445 -12.336 19.958 1.00 90.81 189 GLU A C 1
ATOM 1553 O O . GLU A 1 189 ? -17.232 -13.530 19.728 1.00 90.81 189 GLU A O 1
ATOM 1558 N N . THR A 1 190 ? -18.587 -11.751 19.599 1.00 91.81 190 THR A N 1
ATOM 1559 C CA . THR A 1 190 ? -19.677 -12.413 18.868 1.00 91.81 190 THR A CA 1
ATOM 1560 C C . THR A 1 190 ? -19.273 -12.786 17.440 1.00 91.81 190 THR A C 1
ATOM 1562 O O . THR A 1 190 ? -19.620 -13.871 16.964 1.00 91.81 190 THR A O 1
ATOM 1565 N N . ASN A 1 191 ? -18.514 -11.918 16.768 1.00 92.19 191 ASN A N 1
ATOM 1566 C CA . ASN A 1 191 ? -18.126 -12.057 15.365 1.00 92.19 191 ASN A CA 1
ATOM 1567 C C . ASN A 1 191 ? -16.793 -12.797 15.205 1.00 92.19 191 ASN A C 1
ATOM 1569 O O . ASN A 1 191 ? -16.652 -13.615 14.296 1.00 92.19 191 ASN A O 1
ATOM 1573 N N . ALA A 1 192 ? -15.846 -12.578 16.121 1.00 92.25 192 ALA A N 1
ATOM 1574 C CA . ALA A 1 192 ? -14.507 -13.163 16.103 1.00 92.25 192 ALA A CA 1
ATOM 1575 C C . ALA A 1 192 ? -14.525 -14.700 16.050 1.00 92.25 192 ALA A C 1
ATOM 1577 O O . ALA A 1 192 ? -13.694 -15.302 15.377 1.00 92.25 192 ALA A O 1
ATOM 1578 N N . LYS A 1 193 ? -15.527 -15.339 16.672 1.00 93.00 193 LYS A N 1
ATOM 1579 C CA . LYS A 1 193 ? -15.719 -16.805 16.670 1.00 93.00 193 LYS A CA 1
ATOM 1580 C C . LYS A 1 193 ? -15.940 -17.404 15.273 1.00 93.00 193 LYS A C 1
ATOM 1582 O O . LYS A 1 193 ? -15.866 -18.619 15.119 1.00 93.00 193 LYS A O 1
ATOM 1587 N N . ARG A 1 194 ? -16.242 -16.579 14.264 1.00 93.50 194 ARG A N 1
ATOM 1588 C CA . ARG A 1 194 ? -16.433 -17.005 12.866 1.00 93.50 194 ARG A CA 1
ATOM 1589 C C . ARG A 1 194 ? -15.119 -17.134 12.093 1.00 93.50 194 ARG A C 1
ATOM 1591 O O . ARG A 1 194 ? -15.136 -17.654 10.981 1.00 93.50 194 ARG A O 1
ATOM 1598 N N . TYR A 1 195 ? -14.009 -16.662 12.659 1.00 94.69 195 TYR A N 1
ATOM 1599 C CA . TYR A 1 195 ? -12.710 -16.594 11.996 1.00 94.69 195 TYR A CA 1
ATOM 1600 C C . TYR A 1 195 ? -11.654 -17.428 12.733 1.00 94.69 195 TYR A C 1
ATOM 1602 O O . TYR A 1 195 ? -11.790 -17.677 13.930 1.00 94.69 195 TYR A O 1
ATOM 1610 N N . PRO A 1 196 ? -10.582 -17.860 12.044 1.00 96.25 196 PRO A N 1
ATOM 1611 C CA . PRO A 1 196 ? -9.481 -18.575 12.679 1.00 96.25 196 PRO A CA 1
ATOM 1612 C C . PRO A 1 196 ? -8.813 -17.763 13.801 1.00 96.25 196 PRO A C 1
ATOM 1614 O O . PRO A 1 196 ? -8.416 -16.612 13.600 1.00 96.25 196 PRO A O 1
ATOM 1617 N N . ASP A 1 197 ? -8.608 -18.388 14.965 1.00 95.50 197 ASP A N 1
ATOM 1618 C CA . ASP A 1 197 ? -8.040 -17.738 16.158 1.00 95.50 197 ASP A CA 1
ATOM 1619 C C . ASP A 1 197 ? -6.690 -17.057 15.901 1.00 95.50 197 ASP A C 1
ATOM 1621 O O . ASP A 1 197 ? -6.392 -16.007 16.469 1.00 95.50 197 ASP A O 1
ATOM 1625 N N . ASN A 1 198 ? -5.846 -17.650 15.054 1.00 96.88 198 ASN A N 1
ATOM 1626 C CA . ASN A 1 198 ? -4.550 -17.085 14.690 1.00 96.88 198 ASN A CA 1
ATOM 1627 C C . ASN A 1 198 ? -4.692 -15.769 13.908 1.00 96.88 198 ASN A C 1
ATOM 1629 O O . ASN A 1 198 ? -3.917 -14.847 14.150 1.00 96.88 198 ASN A O 1
ATOM 1633 N N . GLN A 1 199 ? -5.688 -15.658 13.023 1.00 97.25 199 GLN A N 1
ATOM 1634 C CA . GLN A 1 199 ? -5.955 -14.436 12.255 1.00 97.25 199 GLN A CA 1
ATOM 1635 C C . GLN A 1 199 ? -6.536 -13.341 13.151 1.00 97.25 199 GLN A C 1
ATOM 1637 O O . GLN A 1 199 ? -6.077 -12.202 13.099 1.00 97.25 199 GLN A O 1
ATOM 1642 N N . VAL A 1 200 ? -7.466 -13.689 14.046 1.00 97.44 200 VAL A N 1
ATOM 1643 C CA . VAL A 1 200 ? -8.015 -12.739 15.028 1.00 97.44 200 VAL A CA 1
ATOM 1644 C C . VAL A 1 200 ? -6.916 -12.224 15.962 1.00 97.44 200 VAL A C 1
ATOM 1646 O O . VAL A 1 200 ? -6.809 -11.018 16.182 1.00 97.44 200 VAL A O 1
ATOM 1649 N N . LYS A 1 201 ? -6.056 -13.110 16.487 1.00 96.56 201 LYS A N 1
ATOM 1650 C CA . LYS A 1 201 ? -4.915 -12.719 17.336 1.00 96.56 201 LYS A CA 1
ATOM 1651 C C . LYS A 1 201 ? -3.940 -11.799 16.603 1.00 96.56 201 LYS A C 1
ATOM 1653 O O . LYS A 1 201 ? -3.496 -10.816 17.191 1.00 96.56 201 LYS A O 1
ATOM 1658 N N . LEU A 1 202 ? -3.639 -12.098 15.339 1.00 98.06 202 LEU A N 1
ATOM 1659 C CA . LEU A 1 202 ? -2.780 -11.261 14.504 1.00 98.06 202 LEU A CA 1
ATOM 1660 C C . LEU A 1 202 ? -3.400 -9.878 14.270 1.00 98.06 202 LEU A C 1
ATOM 1662 O O . LEU A 1 202 ? -2.725 -8.871 14.460 1.00 98.06 202 LEU A O 1
ATOM 1666 N N . LEU A 1 203 ? -4.689 -9.812 13.928 1.00 98.12 203 LEU A N 1
ATOM 1667 C CA . LEU A 1 203 ? -5.378 -8.539 13.722 1.00 98.12 203 LEU A CA 1
ATOM 1668 C C . LEU A 1 203 ? -5.425 -7.702 15.009 1.00 98.12 203 LEU A C 1
ATOM 1670 O O . LEU A 1 203 ? -5.173 -6.501 14.950 1.00 98.12 203 LEU A O 1
ATOM 1674 N N . LYS A 1 204 ? -5.669 -8.323 16.174 1.00 97.44 204 LYS A N 1
ATOM 1675 C CA . LYS A 1 204 ? -5.571 -7.641 17.479 1.00 97.44 204 LYS A CA 1
ATOM 1676 C C . LYS A 1 204 ? -4.193 -7.019 17.686 1.00 97.44 204 LYS A C 1
ATOM 1678 O O . LYS A 1 204 ? -4.106 -5.869 18.097 1.00 97.44 204 LYS A O 1
ATOM 1683 N N . GLU A 1 205 ? -3.129 -7.760 17.388 1.00 97.69 205 GLU A N 1
ATOM 1684 C CA . GLU A 1 205 ? -1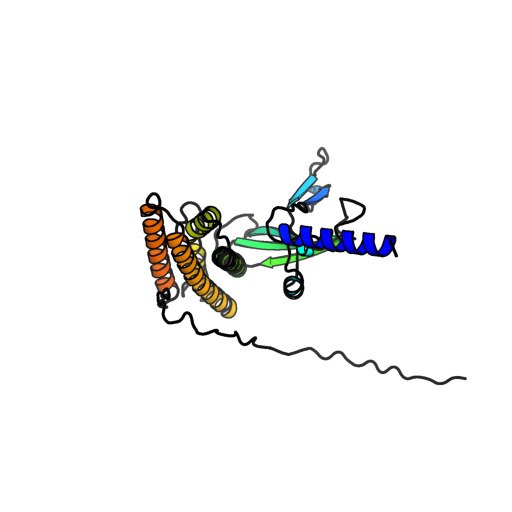.763 -7.256 17.533 1.00 97.69 205 GLU A CA 1
ATOM 1685 C C . GLU A 1 205 ? -1.471 -6.080 16.597 1.00 97.69 205 GLU A C 1
ATOM 1687 O O . GLU A 1 205 ? -0.931 -5.065 17.030 1.00 97.69 205 GLU A O 1
ATOM 1692 N N . ILE A 1 206 ? -1.914 -6.158 15.343 1.00 98.25 206 ILE A N 1
ATOM 1693 C CA . ILE A 1 206 ? -1.783 -5.048 14.393 1.00 98.25 206 ILE A CA 1
ATOM 1694 C C . ILE A 1 206 ? -2.557 -3.816 14.881 1.00 98.25 206 ILE A C 1
ATOM 1696 O O . ILE A 1 206 ? -2.067 -2.701 14.740 1.00 98.25 206 ILE A O 1
ATOM 1700 N N . PHE A 1 207 ? -3.733 -3.986 15.495 1.00 98.19 207 PHE A N 1
ATOM 1701 C CA . PHE A 1 207 ? -4.480 -2.867 16.078 1.00 98.19 207 PHE A CA 1
ATOM 1702 C C . PHE A 1 207 ? -3.770 -2.222 17.273 1.00 98.19 207 PHE A C 1
ATOM 1704 O O . PHE A 1 207 ? -3.841 -1.001 17.413 1.00 98.19 207 PHE A O 1
ATOM 1711 N N . ARG A 1 208 ? -3.038 -2.993 18.091 1.00 97.38 208 ARG A N 1
ATOM 1712 C CA . ARG A 1 208 ? -2.173 -2.422 19.142 1.00 97.38 208 ARG A CA 1
ATOM 1713 C C . ARG A 1 208 ? -1.059 -1.577 18.533 1.00 97.38 208 ARG A C 1
ATOM 1715 O O . ARG A 1 208 ? -0.881 -0.427 18.916 1.00 97.38 208 ARG A O 1
ATOM 1722 N N . GLN A 1 209 ? -0.374 -2.111 17.524 1.00 97.81 209 GLN A N 1
ATOM 1723 C CA . GLN A 1 209 ? 0.676 -1.380 16.809 1.00 97.81 209 GLN A CA 1
ATOM 1724 C C . GLN A 1 209 ? 0.131 -0.143 16.088 1.00 97.81 209 GLN A C 1
ATOM 1726 O O . GLN A 1 209 ? 0.810 0.873 16.001 1.00 97.81 209 GLN A O 1
ATOM 1731 N N . PHE A 1 210 ? -1.102 -0.208 15.586 1.00 98.12 210 PHE A N 1
ATOM 1732 C CA . PHE A 1 210 ? -1.793 0.921 14.974 1.00 98.12 210 PHE A CA 1
ATOM 1733 C C . PHE A 1 210 ? -2.128 2.018 15.981 1.00 98.12 210 PHE A C 1
ATOM 1735 O O . PHE A 1 210 ? -1.879 3.184 15.687 1.00 98.12 210 PHE A O 1
ATOM 1742 N N . ALA A 1 211 ? -2.627 1.661 17.165 1.00 97.50 211 ALA A N 1
ATOM 1743 C CA . ALA A 1 211 ? -2.824 2.611 18.254 1.00 97.50 211 ALA A CA 1
ATOM 1744 C C . ALA A 1 211 ? -1.504 3.318 18.612 1.00 97.50 211 ALA A C 1
ATOM 1746 O O . ALA A 1 211 ? -1.447 4.547 18.590 1.00 97.50 211 ALA A O 1
ATOM 1747 N N . ASP A 1 212 ? -0.431 2.550 18.825 1.00 96.44 212 ASP A N 1
ATOM 1748 C CA . ASP A 1 212 ? 0.901 3.088 19.126 1.00 96.44 212 ASP A CA 1
ATOM 1749 C C . ASP A 1 212 ? 1.422 4.008 18.005 1.00 96.44 212 ASP A C 1
ATOM 1751 O O . ASP A 1 212 ? 1.870 5.123 18.278 1.00 96.44 212 ASP A O 1
ATOM 1755 N N . ALA A 1 213 ? 1.310 3.587 16.740 1.00 97.50 213 ALA A N 1
ATOM 1756 C CA . ALA A 1 213 ? 1.751 4.363 15.580 1.00 97.50 213 ALA A CA 1
ATOM 1757 C C . ALA A 1 213 ? 0.963 5.674 15.414 1.00 97.50 213 ALA A C 1
ATOM 1759 O O . ALA A 1 213 ? 1.542 6.709 15.087 1.00 97.50 213 ALA A O 1
ATOM 1760 N N . CYS A 1 214 ? -0.353 5.660 15.655 1.00 97.88 214 CYS A N 1
ATOM 1761 C CA . CYS A 1 214 ? -1.175 6.869 15.634 1.00 97.88 214 CYS A CA 1
ATOM 1762 C C . CYS A 1 214 ? -0.778 7.848 16.740 1.00 97.88 214 CYS A C 1
ATOM 1764 O O . CYS A 1 214 ? -0.646 9.040 16.468 1.00 97.88 214 CYS A O 1
ATOM 1766 N N . GLY A 1 215 ? -0.559 7.364 17.964 1.00 97.12 215 GLY A N 1
ATOM 1767 C CA . GLY A 1 215 ? -0.109 8.218 19.059 1.00 97.12 215 GLY A CA 1
ATOM 1768 C C . GLY A 1 215 ? 1.281 8.808 18.801 1.00 97.12 215 GLY A C 1
ATOM 1769 O O . GLY A 1 215 ? 1.459 10.018 18.930 1.00 97.12 215 GLY A O 1
ATOM 1770 N N . GLN A 1 216 ? 2.226 8.000 18.305 1.00 96.69 216 GLN A N 1
ATOM 1771 C CA . GLN A 1 216 ? 3.547 8.490 17.903 1.00 96.69 216 GLN A CA 1
ATOM 1772 C C . GLN A 1 216 ? 3.440 9.557 16.803 1.00 96.69 216 GLN A C 1
ATOM 1774 O O . GLN A 1 216 ? 4.101 10.592 16.889 1.00 96.69 216 GLN A O 1
ATOM 1779 N N . ALA A 1 217 ? 2.596 9.340 15.790 1.00 97.00 217 ALA A N 1
ATOM 1780 C CA . ALA A 1 217 ? 2.369 10.308 14.720 1.00 97.00 217 ALA A CA 1
ATOM 1781 C C . ALA A 1 217 ? 1.798 11.635 15.238 1.00 97.00 217 ALA A C 1
ATOM 1783 O O . ALA A 1 217 ? 2.207 12.696 14.768 1.00 97.00 217 ALA A O 1
ATOM 1784 N N . LEU A 1 218 ? 0.895 11.596 16.222 1.00 97.31 218 LEU A N 1
ATOM 1785 C CA . LEU A 1 218 ? 0.361 12.799 16.865 1.00 97.31 218 LEU A CA 1
ATOM 1786 C C . LEU A 1 218 ? 1.423 13.542 17.676 1.00 97.31 218 LEU A C 1
ATOM 1788 O O . LEU A 1 218 ? 1.466 14.768 17.606 1.00 97.31 218 LEU A O 1
ATOM 1792 N N . ASP A 1 219 ? 2.293 12.829 18.391 1.00 96.31 219 ASP A N 1
ATOM 1793 C CA . ASP A 1 219 ? 3.389 13.434 19.159 1.00 96.31 219 ASP A CA 1
ATOM 1794 C C . ASP A 1 219 ? 4.463 14.048 18.258 1.00 96.31 219 ASP A C 1
ATOM 1796 O O . ASP A 1 219 ? 5.057 15.073 18.596 1.00 96.31 219 ASP A O 1
ATOM 1800 N N . VAL A 1 220 ? 4.736 13.426 17.109 1.00 95.94 220 VAL A N 1
ATOM 1801 C CA . VAL A 1 220 ? 5.595 14.011 16.074 1.00 95.94 220 VAL A CA 1
ATOM 1802 C C . VAL A 1 220 ? 4.924 15.254 15.492 1.00 95.94 220 VAL A C 1
ATOM 1804 O O . VAL A 1 220 ? 5.569 16.297 15.422 1.00 95.94 220 VAL A O 1
ATOM 1807 N N . ASN A 1 221 ? 3.636 15.187 15.135 1.00 96.69 221 ASN A N 1
ATOM 1808 C CA . ASN A 1 221 ? 2.914 16.329 14.567 1.00 96.69 221 ASN A CA 1
ATOM 1809 C C . ASN A 1 221 ? 2.881 17.525 15.530 1.00 96.69 221 ASN A C 1
ATOM 1811 O O . ASN A 1 221 ? 3.135 18.647 15.111 1.00 96.69 221 ASN A O 1
ATOM 1815 N N . GLU A 1 222 ? 2.659 17.295 16.826 1.00 96.25 222 GLU A N 1
ATOM 1816 C CA . GLU A 1 222 ? 2.635 18.350 17.850 1.00 96.25 222 GLU A CA 1
ATOM 1817 C C . GLU A 1 222 ? 3.936 19.164 17.922 1.00 96.25 222 GLU A C 1
ATOM 1819 O O . GLU A 1 222 ? 3.910 20.347 18.247 1.00 96.25 222 GLU A O 1
ATOM 1824 N N . ARG A 1 223 ? 5.078 18.558 17.577 1.00 95.06 223 ARG A N 1
ATOM 1825 C CA . ARG A 1 223 ? 6.375 19.254 17.528 1.00 95.06 223 ARG A CA 1
ATOM 1826 C C . ARG A 1 223 ? 6.588 20.047 16.237 1.00 95.06 223 ARG A C 1
ATOM 1828 O O . ARG A 1 223 ? 7.501 20.867 16.189 1.00 95.06 223 ARG A O 1
ATOM 1835 N N . LEU A 1 224 ? 5.809 19.764 15.193 1.00 94.25 224 LEU A N 1
ATOM 1836 C CA . LEU A 1 224 ? 5.950 20.351 13.856 1.00 94.25 224 LEU A CA 1
ATOM 1837 C C . LEU A 1 224 ? 4.966 21.500 13.604 1.00 94.25 224 LEU A C 1
ATOM 1839 O O . LEU A 1 224 ? 5.275 22.407 12.830 1.00 94.25 224 LEU A O 1
ATOM 1843 N N . ILE A 1 225 ? 3.790 21.454 14.233 1.00 95.31 225 ILE A N 1
ATOM 1844 C CA . ILE A 1 225 ? 2.735 22.453 14.044 1.00 95.31 225 ILE A CA 1
ATOM 1845 C C . ILE A 1 225 ? 3.128 23.843 14.560 1.00 95.31 225 ILE A C 1
ATOM 1847 O O . ILE A 1 225 ? 3.978 24.015 15.433 1.00 95.31 225 ILE A O 1
ATOM 1851 N N . LYS A 1 226 ? 2.445 24.849 14.019 1.00 95.19 226 LYS A N 1
ATOM 1852 C CA . LYS A 1 226 ? 2.477 26.244 14.471 1.00 95.19 226 LYS A CA 1
ATOM 1853 C C . LYS A 1 226 ? 1.170 26.593 15.192 1.00 95.19 226 LYS A C 1
ATOM 1855 O O . LYS A 1 226 ? 0.234 25.795 15.201 1.00 95.19 226 LYS A O 1
ATOM 1860 N N . GLU A 1 227 ? 1.103 27.788 15.783 1.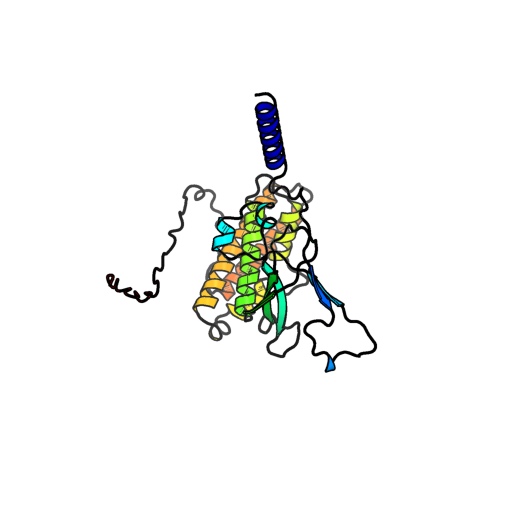00 94.56 227 GLU A N 1
ATOM 1861 C CA . GLU A 1 227 ? -0.052 28.254 16.572 1.00 94.56 227 GLU A CA 1
ATOM 1862 C C . GLU A 1 227 ? -1.390 28.166 15.816 1.00 94.56 227 GLU A C 1
ATOM 1864 O O . GLU A 1 227 ? -2.415 27.852 16.415 1.00 94.56 227 GLU A O 1
ATOM 1869 N N . ASP A 1 228 ? -1.383 28.361 14.495 1.00 95.94 228 ASP A N 1
ATOM 1870 C CA . ASP A 1 228 ? -2.570 28.291 13.638 1.00 95.94 228 ASP A CA 1
ATOM 1871 C C . ASP A 1 228 ? -3.150 26.874 13.476 1.00 95.94 228 ASP A C 1
ATOM 1873 O O . ASP A 1 228 ? -4.289 26.731 13.039 1.00 95.94 228 ASP A O 1
ATOM 1877 N N . GLN A 1 229 ? -2.403 25.827 13.844 1.00 95.94 229 GLN A N 1
ATOM 1878 C CA . GLN A 1 229 ? -2.837 24.428 13.753 1.00 95.94 229 GLN A CA 1
ATOM 1879 C C . GLN A 1 229 ? -3.087 23.766 15.123 1.00 95.94 229 GLN A C 1
ATOM 1881 O O . GLN A 1 229 ? -3.319 22.556 15.174 1.00 95.94 229 GLN A O 1
ATOM 1886 N N . LEU A 1 230 ? -3.066 24.522 16.229 1.00 95.75 230 LEU A N 1
ATOM 1887 C CA . LEU A 1 230 ? -3.280 23.964 17.574 1.00 95.75 230 LEU A CA 1
ATOM 1888 C C . LEU A 1 230 ? -4.676 23.347 17.736 1.00 95.75 230 LEU A C 1
ATOM 1890 O O . LEU A 1 230 ? -4.782 22.195 18.146 1.00 95.75 230 LEU A O 1
ATOM 1894 N N . GLU A 1 231 ? -5.732 24.059 17.333 1.00 97.19 231 GLU A N 1
ATOM 1895 C CA . GLU A 1 231 ? -7.118 23.560 17.408 1.00 97.19 231 GLU A CA 1
ATOM 1896 C C . GLU A 1 231 ? -7.302 22.276 16.580 1.00 97.19 231 GLU A C 1
ATOM 1898 O O . GLU A 1 231 ? -7.938 21.316 17.014 1.00 97.19 231 GLU A O 1
ATOM 1903 N N . TYR A 1 232 ? -6.657 22.215 15.411 1.00 97.31 232 TYR A N 1
ATOM 1904 C CA . TYR A 1 232 ? -6.648 21.023 14.567 1.00 97.31 232 TYR A CA 1
ATOM 1905 C C . TYR A 1 232 ? -5.971 19.827 15.259 1.00 97.31 232 TYR A C 1
ATOM 1907 O O . TYR A 1 232 ? -6.509 18.720 15.252 1.00 97.31 232 TYR A O 1
ATOM 1915 N N . GLN A 1 233 ? -4.811 20.032 15.888 1.00 97.19 233 GLN A N 1
ATOM 1916 C CA . GLN A 1 233 ? -4.119 18.984 16.644 1.00 97.19 233 GLN A CA 1
ATOM 1917 C C . GLN A 1 233 ? -4.940 18.509 17.852 1.00 97.19 233 GLN A C 1
ATOM 1919 O O . GLN A 1 233 ? -4.969 17.308 18.131 1.00 97.19 233 GLN A O 1
ATOM 1924 N N . GLU A 1 234 ? -5.617 19.415 18.557 1.00 97.25 234 GLU A N 1
ATOM 1925 C CA . GLU A 1 234 ? -6.504 19.070 19.673 1.00 97.25 234 GLU A CA 1
ATOM 1926 C C . GLU A 1 234 ? -7.693 18.215 19.212 1.00 97.25 234 GLU A C 1
ATOM 1928 O O . GLU A 1 234 ? -7.978 17.189 19.837 1.00 97.25 234 GLU A O 1
ATOM 1933 N N . GLU A 1 235 ? -8.326 18.558 18.082 1.00 97.62 235 GLU A N 1
ATOM 1934 C CA . GLU A 1 235 ? -9.397 17.753 17.474 1.00 97.62 235 GLU A CA 1
ATOM 1935 C C . GLU A 1 235 ? -8.887 16.344 17.116 1.00 97.62 235 GLU A C 1
ATOM 1937 O O . GLU A 1 235 ? -9.517 15.341 17.465 1.00 97.62 235 GLU A O 1
ATOM 1942 N N . LEU A 1 236 ? -7.706 16.237 16.491 1.00 97.69 236 LEU A N 1
ATOM 1943 C CA . LEU A 1 236 ? -7.091 14.942 16.180 1.00 97.69 236 LEU A CA 1
ATOM 1944 C C . LEU A 1 236 ? -6.796 14.115 17.440 1.00 97.69 236 LEU A C 1
ATOM 1946 O O . LEU A 1 236 ? -7.073 12.913 17.460 1.00 97.69 236 LEU A O 1
ATOM 1950 N N . ARG A 1 237 ? -6.252 14.738 18.496 1.00 97.38 237 ARG A N 1
ATOM 1951 C CA . ARG A 1 237 ? -6.006 14.069 19.783 1.00 97.38 237 ARG A CA 1
ATOM 1952 C C . ARG A 1 237 ? -7.316 13.618 20.435 1.00 97.38 237 ARG A C 1
ATOM 1954 O O . ARG A 1 237 ? -7.332 12.546 21.039 1.00 97.38 237 ARG A O 1
ATOM 1961 N N . SER A 1 238 ? -8.399 14.387 20.310 1.00 97.94 238 SER A N 1
ATOM 1962 C CA . SER A 1 238 ? -9.725 13.993 20.803 1.00 97.94 238 SER A CA 1
ATOM 1963 C C . SER A 1 238 ? -10.242 12.753 20.072 1.00 97.94 238 SER A C 1
ATOM 1965 O O . SER A 1 238 ? -10.512 11.743 20.717 1.00 97.94 238 SER A O 1
ATOM 1967 N N . HIS A 1 239 ? -10.278 12.766 18.735 1.00 97.69 239 HIS A N 1
ATOM 1968 C CA . HIS A 1 239 ? -10.746 11.612 17.957 1.00 97.69 239 HIS A CA 1
ATOM 1969 C C . HIS A 1 239 ? -9.882 10.363 18.165 1.00 97.69 239 HIS A C 1
ATOM 1971 O O . HIS A 1 239 ? -10.393 9.245 18.203 1.00 97.69 239 HIS A O 1
ATOM 1977 N N . TYR A 1 240 ? -8.572 10.537 18.350 1.00 97.81 240 TYR A N 1
ATOM 1978 C CA . TYR A 1 240 ? -7.686 9.440 18.724 1.00 97.81 240 TYR A CA 1
ATOM 1979 C C . TYR A 1 240 ? -8.069 8.821 20.076 1.00 97.81 240 TYR A C 1
ATOM 1981 O O . TYR A 1 240 ? -8.137 7.598 20.183 1.00 97.81 240 TYR A O 1
ATOM 1989 N N . LYS A 1 241 ? -8.379 9.635 21.094 1.00 96.88 241 LYS A N 1
ATOM 1990 C CA . LYS A 1 241 ? -8.848 9.138 22.400 1.00 96.88 241 LYS A CA 1
ATOM 1991 C C . LYS A 1 241 ? -10.175 8.388 22.282 1.00 96.88 241 LYS A C 1
ATOM 1993 O O . LYS A 1 241 ? -10.310 7.319 22.878 1.00 96.88 241 LYS A O 1
ATOM 1998 N N . ASP A 1 242 ? -11.113 8.899 21.488 1.00 96.25 242 ASP A N 1
ATOM 1999 C CA . ASP A 1 242 ? -12.394 8.230 21.234 1.00 96.25 242 ASP A CA 1
ATOM 2000 C C . ASP A 1 242 ? -12.184 6.868 20.554 1.00 96.25 242 ASP A C 1
ATOM 2002 O O . ASP A 1 242 ? -12.744 5.859 20.986 1.00 96.25 242 ASP A O 1
ATOM 2006 N N . MET A 1 243 ? -11.296 6.813 19.554 1.00 96.38 243 MET A N 1
ATOM 2007 C CA . MET A 1 243 ? -10.906 5.573 18.879 1.00 96.38 243 MET A CA 1
ATOM 2008 C C . MET A 1 243 ? -10.279 4.560 19.849 1.00 96.38 243 MET A C 1
ATOM 2010 O O . MET A 1 243 ? -10.615 3.379 19.790 1.00 96.38 243 MET A O 1
ATOM 2014 N N . LEU A 1 244 ? -9.388 4.987 20.753 1.00 96.38 244 LEU A N 1
ATOM 2015 C CA . LEU A 1 244 ? -8.796 4.097 21.762 1.00 96.38 244 LEU A CA 1
ATOM 2016 C C . LEU A 1 244 ? -9.838 3.554 22.744 1.00 96.38 244 LEU A C 1
ATOM 2018 O O . LEU A 1 244 ? -9.778 2.380 23.113 1.00 96.38 244 LEU A O 1
ATOM 2022 N N . SER A 1 245 ? -10.783 4.398 23.164 1.00 95.94 245 SER A N 1
ATOM 2023 C CA . SER A 1 245 ? -11.880 4.011 24.055 1.00 95.94 245 SER A CA 1
ATOM 2024 C C . SER A 1 245 ? -12.755 2.936 23.407 1.00 95.94 245 SER A C 1
ATOM 2026 O O . SER A 1 245 ? -12.996 1.879 23.997 1.00 95.94 245 SER A O 1
ATOM 2028 N N . GLU A 1 246 ? -13.151 3.153 22.151 1.00 95.81 246 GLU A N 1
ATOM 2029 C CA . GLU A 1 246 ? -13.930 2.182 21.386 1.00 95.81 246 GLU A CA 1
ATOM 2030 C C . GLU A 1 246 ? -13.155 0.877 21.153 1.00 95.81 246 GLU A C 1
ATOM 2032 O O . GLU A 1 246 ? -13.680 -0.212 21.391 1.00 95.81 246 GLU A O 1
ATOM 2037 N N . LEU A 1 247 ? -11.889 0.965 20.739 1.00 96.19 247 LEU A N 1
ATOM 2038 C CA . LEU A 1 247 ? -11.052 -0.210 20.512 1.00 96.19 247 LEU A CA 1
ATOM 2039 C C . LEU A 1 247 ? -10.867 -1.030 21.796 1.00 96.19 247 LEU A C 1
ATOM 2041 O O . LEU A 1 247 ? -10.929 -2.260 21.750 1.00 96.19 247 LEU A O 1
ATOM 2045 N N . SER A 1 248 ? -10.704 -0.360 22.941 1.00 95.31 248 SER A N 1
ATOM 2046 C CA . SER A 1 248 ? -10.601 -1.010 24.251 1.00 95.31 248 SER A CA 1
ATOM 2047 C C . SER A 1 248 ? -11.875 -1.776 24.609 1.00 95.31 248 SER A C 1
ATOM 2049 O O . SER A 1 248 ? -11.803 -2.910 25.091 1.00 95.31 248 SER A O 1
ATOM 2051 N N . ALA A 1 249 ? -13.043 -1.194 24.316 1.00 95.75 249 ALA A N 1
ATOM 2052 C CA . ALA A 1 249 ? -14.334 -1.848 24.511 1.00 95.75 249 ALA A CA 1
ATOM 2053 C C . ALA A 1 249 ? -14.507 -3.073 23.596 1.00 95.75 249 ALA A C 1
ATOM 2055 O O . ALA A 1 249 ? -14.952 -4.119 24.055 1.00 95.75 249 ALA A O 1
ATOM 2056 N N . ILE A 1 250 ? -14.109 -2.985 22.322 1.00 95.56 250 ILE A N 1
ATOM 2057 C CA . ILE A 1 250 ? -14.220 -4.102 21.367 1.00 95.56 250 ILE A CA 1
ATOM 2058 C C . ILE A 1 250 ? -13.253 -5.241 21.721 1.00 95.56 250 ILE A C 1
ATOM 2060 O O . ILE A 1 250 ? -13.599 -6.418 21.617 1.00 95.56 250 ILE A O 1
ATOM 2064 N N . MET A 1 251 ? -12.023 -4.911 22.125 1.00 93.50 251 MET A N 1
ATOM 2065 C CA . MET A 1 251 ? -10.991 -5.906 22.425 1.00 93.50 251 MET A CA 1
ATOM 2066 C C . MET A 1 251 ? -11.110 -6.516 23.827 1.00 93.50 251 MET A C 1
ATOM 2068 O O . MET A 1 251 ? -10.461 -7.542 24.065 1.00 93.50 251 MET A O 1
ATOM 2072 N N . ASN A 1 252 ? -11.934 -5.932 24.710 1.00 90.69 252 ASN A N 1
ATOM 2073 C CA . ASN A 1 252 ? -12.008 -6.231 26.146 1.00 90.69 252 ASN A CA 1
ATOM 2074 C C . ASN A 1 252 ? -10.629 -6.145 26.831 1.00 90.69 252 ASN A C 1
ATOM 2076 O O . ASN A 1 252 ? -10.267 -6.971 27.668 1.00 90.69 252 ASN A O 1
ATOM 2080 N N . GLU A 1 253 ? -9.842 -5.141 26.447 1.00 91.00 253 GLU A N 1
ATOM 2081 C CA . GLU A 1 253 ? -8.473 -4.895 26.907 1.00 91.00 253 GLU A CA 1
ATOM 2082 C C . GLU A 1 253 ? -8.273 -3.384 27.043 1.00 91.00 253 GLU A C 1
ATOM 2084 O O . GLU A 1 253 ? -8.770 -2.622 26.222 1.00 91.00 253 GLU A O 1
ATOM 2089 N N . GLN A 1 254 ? -7.545 -2.933 28.065 1.00 84.19 254 GLN A N 1
ATOM 2090 C CA . GLN A 1 254 ? -7.187 -1.519 28.183 1.00 84.19 254 GLN A CA 1
ATOM 2091 C C . GLN A 1 254 ? -6.081 -1.189 27.179 1.00 84.19 254 GLN A C 1
ATOM 2093 O O . GLN A 1 254 ? -4.914 -1.505 27.419 1.00 84.19 254 GLN A O 1
ATOM 2098 N N . ILE A 1 255 ? -6.442 -0.553 26.065 1.00 81.50 255 ILE A N 1
ATOM 2099 C CA . ILE A 1 255 ? -5.474 -0.048 25.092 1.00 81.50 255 ILE A CA 1
ATOM 2100 C C . ILE A 1 255 ? -5.020 1.329 25.567 1.00 81.50 255 ILE A C 1
ATOM 2102 O O . ILE A 1 255 ? -5.687 2.339 25.350 1.00 81.50 255 ILE A O 1
ATOM 2106 N N . THR A 1 256 ? -3.886 1.367 26.264 1.00 73.94 256 THR A N 1
ATOM 2107 C CA . THR A 1 256 ? -3.273 2.619 26.711 1.00 73.94 256 THR A CA 1
ATOM 2108 C C . THR A 1 256 ? -2.172 3.045 25.753 1.00 73.94 256 THR A C 1
ATOM 2110 O O . THR A 1 256 ? -1.300 2.255 25.394 1.00 73.94 256 THR A O 1
ATOM 2113 N N . TYR A 1 257 ? -2.178 4.323 25.375 1.00 63.59 257 TYR A N 1
ATOM 2114 C CA . TYR A 1 257 ? -1.008 4.930 24.756 1.00 63.59 257 TYR A CA 1
ATOM 2115 C C . TYR A 1 257 ? 0.108 5.031 25.803 1.00 63.59 257 TYR A C 1
ATOM 2117 O O . TYR A 1 257 ? -0.123 5.528 26.910 1.00 63.59 257 TYR A O 1
ATOM 2125 N N . ARG A 1 258 ? 1.317 4.545 25.491 1.00 58.81 258 ARG A N 1
ATOM 2126 C CA . ARG A 1 258 ? 2.473 4.706 26.388 1.00 58.81 258 ARG A CA 1
ATOM 2127 C C . ARG A 1 258 ? 2.987 6.140 26.344 1.00 58.81 258 ARG A C 1
ATOM 2129 O O . ARG A 1 258 ? 3.968 6.439 25.676 1.00 58.81 258 ARG A O 1
ATOM 2136 N N . ASP A 1 259 ? 2.384 6.982 27.160 1.00 44.75 259 ASP A N 1
ATOM 2137 C CA . ASP A 1 259 ? 2.762 8.383 27.351 1.00 44.75 259 ASP A CA 1
ATOM 2138 C C . ASP A 1 259 ? 3.989 8.561 28.283 1.00 44.75 259 ASP A C 1
ATOM 2140 O O . ASP A 1 259 ? 4.090 9.555 28.992 1.00 44.75 259 ASP A O 1
ATOM 2144 N N . ASP A 1 260 ? 4.911 7.583 28.367 1.00 38.19 260 ASP A N 1
ATOM 2145 C CA . ASP A 1 260 ? 6.013 7.601 29.349 1.00 38.19 260 ASP A CA 1
ATOM 2146 C C . ASP A 1 260 ? 7.391 7.891 28.704 1.00 38.19 260 ASP A C 1
ATOM 2148 O O . ASP A 1 260 ? 8.030 6.986 28.145 1.00 38.19 260 ASP A O 1
ATOM 2152 N N . PRO A 1 261 ? 7.910 9.133 28.829 1.00 40.56 261 PRO A N 1
ATOM 2153 C CA . PRO A 1 261 ? 9.258 9.540 28.426 1.00 40.56 261 PRO A CA 1
ATOM 2154 C C . PRO A 1 261 ? 10.390 8.662 28.973 1.00 40.56 261 PRO A C 1
ATOM 2156 O O . PRO A 1 261 ? 11.473 8.631 28.382 1.00 40.56 261 PRO A O 1
ATOM 2159 N N . SER A 1 262 ? 10.153 7.972 30.092 1.00 38.75 262 SER A N 1
ATOM 2160 C CA . SER A 1 262 ? 11.167 7.300 30.915 1.00 38.75 262 SER A CA 1
ATOM 2161 C C . SER A 1 262 ? 11.580 5.922 30.389 1.00 38.75 262 SER A C 1
ATOM 2163 O O . SER A 1 262 ? 12.558 5.347 30.864 1.00 38.75 262 SER A O 1
ATOM 2165 N N . LYS A 1 263 ? 10.865 5.374 29.394 1.00 41.44 263 LYS A N 1
ATOM 2166 C CA . LYS A 1 263 ? 11.134 4.040 28.816 1.00 41.44 263 LYS A CA 1
ATOM 2167 C C . LYS A 1 263 ? 11.774 4.062 27.424 1.00 41.44 263 LYS A C 1
ATOM 2169 O O . LYS A 1 263 ? 11.916 3.007 26.812 1.00 41.44 263 LYS A O 1
ATOM 2174 N N . ARG A 1 264 ? 12.229 5.226 26.942 1.00 45.41 264 ARG A N 1
ATOM 2175 C CA . ARG A 1 264 ? 12.950 5.368 25.658 1.00 45.41 264 ARG A CA 1
ATOM 2176 C C . ARG A 1 264 ? 14.324 4.672 25.604 1.00 45.41 264 ARG A C 1
ATOM 2178 O O . ARG A 1 264 ? 14.897 4.576 24.529 1.00 45.41 264 ARG A O 1
ATOM 2185 N N . GLY A 1 265 ? 14.843 4.177 26.730 1.00 31.86 265 GLY A N 1
ATOM 2186 C CA . GLY A 1 265 ? 16.200 3.626 26.856 1.00 31.86 265 GLY A CA 1
ATOM 2187 C C . GLY A 1 265 ? 16.314 2.103 26.974 1.00 31.86 265 GLY A C 1
ATOM 2188 O O . GLY A 1 265 ? 17.258 1.636 27.601 1.00 31.86 265 GLY A O 1
ATOM 2189 N N . ALA A 1 266 ? 15.379 1.316 26.439 1.00 32.41 266 ALA A N 1
ATOM 2190 C CA . ALA A 1 266 ? 15.544 -0.137 26.387 1.00 32.41 266 ALA A CA 1
ATOM 2191 C C . ALA A 1 266 ? 15.222 -0.659 24.986 1.00 32.41 266 ALA A C 1
ATOM 2193 O O . ALA A 1 266 ? 14.059 -0.898 24.654 1.00 32.41 266 ALA A O 1
ATOM 2194 N N . GLU A 1 267 ? 16.268 -0.840 24.178 1.00 35.59 267 GLU A N 1
ATOM 2195 C CA . GLU A 1 267 ? 16.237 -1.697 22.996 1.00 35.59 267 GLU A CA 1
ATOM 2196 C C . GLU A 1 267 ? 15.586 -3.033 23.372 1.00 35.59 267 GLU A C 1
ATOM 2198 O O . GLU A 1 267 ? 16.160 -3.862 24.077 1.00 35.59 267 GLU A O 1
ATOM 2203 N N . ARG A 1 268 ? 14.356 -3.253 22.905 1.00 31.83 268 ARG A N 1
ATOM 2204 C CA . ARG A 1 268 ? 13.822 -4.604 22.783 1.00 31.83 268 ARG A CA 1
ATOM 2205 C C . ARG A 1 268 ? 14.301 -5.128 21.445 1.00 31.83 268 ARG A C 1
ATOM 2207 O O . ARG A 1 268 ? 13.647 -4.945 20.425 1.00 31.83 268 ARG A O 1
ATOM 2214 N N . THR A 1 269 ? 15.457 -5.773 21.460 1.00 30.66 269 THR A N 1
ATOM 2215 C CA . THR A 1 269 ? 15.838 -6.712 20.412 1.00 30.66 269 THR A CA 1
ATOM 2216 C C . THR A 1 269 ? 14.716 -7.749 20.317 1.00 30.66 269 THR A C 1
ATOM 2218 O O . THR A 1 269 ? 14.462 -8.489 21.268 1.00 30.66 269 THR A O 1
ATOM 2221 N N . CYS A 1 270 ? 13.988 -7.768 19.202 1.00 29.31 270 CYS A N 1
ATOM 2222 C CA . CYS A 1 270 ? 13.056 -8.846 18.894 1.00 29.31 270 CYS A CA 1
ATOM 2223 C C . CYS A 1 270 ? 13.844 -10.164 18.822 1.00 29.31 270 CYS A C 1
ATOM 2225 O O . CYS A 1 270 ? 14.771 -10.250 18.012 1.00 29.31 270 CYS A O 1
ATOM 2227 N N . PRO A 1 271 ? 13.504 -11.218 19.584 1.00 28.47 271 PRO A N 1
ATOM 2228 C CA . PRO A 1 271 ? 13.960 -12.542 19.220 1.00 28.47 271 PRO A CA 1
ATOM 2229 C C . PRO A 1 271 ? 13.116 -12.994 18.027 1.00 28.47 271 PRO A C 1
ATOM 2231 O O . PRO A 1 271 ? 11.917 -13.244 18.160 1.00 28.47 271 PRO A O 1
ATOM 2234 N N . LEU A 1 272 ? 13.748 -13.089 16.853 1.00 31.67 272 LEU A N 1
ATOM 2235 C CA . LEU A 1 272 ? 13.258 -13.925 15.761 1.00 31.67 272 LEU A CA 1
ATOM 2236 C C . LEU A 1 272 ? 12.950 -15.313 16.338 1.00 31.67 272 LEU A C 1
ATOM 2238 O O . LEU A 1 272 ? 13.863 -16.057 16.703 1.00 31.67 272 LEU A O 1
ATOM 2242 N N . VAL A 1 273 ? 11.672 -15.678 16.416 1.00 30.92 273 VAL A N 1
ATOM 2243 C CA . VAL A 1 273 ? 11.292 -17.062 16.694 1.00 30.92 273 VAL A CA 1
ATOM 2244 C C . VAL A 1 273 ? 11.491 -17.848 15.404 1.00 30.92 273 VAL A C 1
ATOM 2246 O O . VAL A 1 273 ? 10.647 -17.878 14.513 1.00 30.92 273 VAL A O 1
ATOM 2249 N N . ILE A 1 274 ? 12.665 -18.466 15.312 1.00 35.00 274 ILE A N 1
ATOM 2250 C CA . ILE A 1 274 ? 13.014 -19.485 14.328 1.00 35.00 274 ILE A CA 1
ATOM 2251 C C . ILE A 1 274 ? 12.099 -20.690 14.567 1.00 35.00 274 ILE A C 1
ATOM 2253 O O . ILE A 1 274 ? 12.260 -21.402 15.557 1.00 35.00 274 ILE A O 1
ATOM 2257 N N . SER A 1 275 ? 11.179 -20.965 13.643 1.00 28.92 275 SER A N 1
ATOM 2258 C CA . SER A 1 275 ? 10.603 -22.304 13.504 1.00 28.92 275 SER A CA 1
ATOM 2259 C C . SER A 1 275 ? 11.256 -22.983 12.305 1.00 28.92 275 SER A C 1
ATOM 2261 O O . SER A 1 275 ? 10.972 -22.684 11.147 1.00 28.92 275 SER A O 1
ATOM 2263 N N . ARG A 1 276 ? 12.226 -23.851 12.601 1.00 33.50 276 ARG A N 1
ATOM 2264 C CA . ARG A 1 276 ? 12.920 -24.704 11.635 1.00 33.50 276 ARG A CA 1
ATOM 2265 C C . ARG A 1 276 ? 12.141 -26.015 11.515 1.00 33.50 276 ARG A C 1
ATOM 2267 O O . ARG A 1 276 ? 12.152 -26.815 12.443 1.00 33.50 276 ARG A O 1
ATOM 2274 N N . ALA A 1 277 ? 11.548 -26.261 10.354 1.00 28.64 277 ALA A N 1
ATOM 2275 C CA . ALA A 1 277 ? 11.242 -27.606 9.877 1.00 28.64 277 ALA A CA 1
ATOM 2276 C C . ALA A 1 277 ? 11.372 -27.608 8.348 1.00 28.64 277 ALA A C 1
ATOM 2278 O O . ALA A 1 277 ? 10.470 -27.187 7.631 1.00 28.64 277 ALA A O 1
ATOM 2279 N N . ALA A 1 278 ? 12.538 -28.021 7.850 1.00 34.25 278 ALA A N 1
ATOM 2280 C CA . ALA A 1 278 ? 12.720 -28.332 6.437 1.00 34.25 278 ALA A CA 1
ATOM 2281 C C . ALA A 1 278 ? 12.250 -29.778 6.192 1.00 34.25 278 ALA A C 1
ATOM 2283 O O . ALA A 1 278 ? 12.605 -30.652 6.987 1.00 34.25 278 ALA A O 1
ATOM 2284 N N . PRO A 1 279 ? 11.496 -30.070 5.119 1.00 33.72 279 PRO A N 1
ATOM 2285 C CA . PRO A 1 279 ? 11.257 -31.445 4.718 1.00 33.72 279 PRO A CA 1
ATOM 2286 C C . PRO A 1 279 ? 12.535 -32.016 4.091 1.00 33.72 279 PRO A C 1
ATOM 2288 O O . PRO A 1 279 ? 13.214 -31.354 3.304 1.00 33.72 279 PRO A O 1
ATOM 2291 N N . ALA A 1 280 ? 12.876 -33.245 4.476 1.00 33.44 280 ALA A N 1
ATOM 2292 C CA . ALA A 1 280 ? 14.027 -33.971 3.961 1.00 33.44 280 ALA A CA 1
ATOM 2293 C C . ALA A 1 280 ? 13.861 -34.264 2.461 1.00 33.44 280 ALA A C 1
ATOM 2295 O O . ALA A 1 280 ? 12.848 -34.818 2.035 1.00 33.44 280 ALA A O 1
ATOM 2296 N N . VAL A 1 281 ? 14.874 -33.912 1.670 1.00 37.12 281 VAL A N 1
ATOM 2297 C CA . VAL A 1 281 ? 14.995 -34.321 0.266 1.00 37.12 281 VAL A CA 1
ATOM 2298 C C . VAL A 1 281 ? 15.662 -35.703 0.237 1.00 37.12 281 VAL A C 1
ATOM 2300 O O . VAL A 1 281 ? 16.702 -35.868 0.879 1.00 37.12 281 VAL A O 1
ATOM 2303 N N . PRO A 1 282 ? 15.108 -36.705 -0.467 1.00 33.88 282 PRO A N 1
ATOM 2304 C CA . PRO A 1 282 ? 15.723 -38.023 -0.555 1.00 33.88 282 PRO A CA 1
ATOM 2305 C C . PRO A 1 282 ? 17.010 -37.977 -1.389 1.00 33.88 282 PRO A C 1
ATOM 2307 O O . PRO A 1 282 ? 17.044 -37.448 -2.500 1.00 33.88 282 PRO A O 1
ATOM 2310 N N . THR A 1 283 ? 18.076 -38.548 -0.832 1.00 32.03 283 THR A N 1
ATOM 2311 C CA . THR A 1 283 ? 19.374 -38.732 -1.482 1.00 32.03 283 THR A CA 1
ATOM 2312 C C . THR A 1 283 ? 19.248 -39.764 -2.602 1.00 32.03 283 THR A C 1
ATOM 2314 O O . THR A 1 283 ? 18.971 -40.933 -2.343 1.00 32.03 283 THR A O 1
ATOM 2317 N N . VAL A 1 284 ? 19.468 -39.342 -3.847 1.00 32.56 284 VAL A N 1
ATOM 2318 C CA . VAL A 1 284 ? 19.690 -40.255 -4.974 1.00 32.56 284 VAL A CA 1
ATOM 2319 C C . VAL A 1 284 ? 21.158 -40.669 -4.949 1.00 32.56 284 VAL A C 1
ATOM 2321 O O . VAL A 1 284 ? 22.052 -39.847 -5.140 1.00 32.56 284 VAL A O 1
ATOM 2324 N N . SER A 1 285 ? 21.403 -41.946 -4.680 1.00 29.94 285 SER A N 1
ATOM 2325 C CA . SER A 1 285 ? 22.700 -42.598 -4.813 1.00 29.94 285 SER A CA 1
ATOM 2326 C C . SER A 1 285 ? 23.021 -42.808 -6.295 1.00 29.94 285 SER A C 1
ATOM 2328 O O . SER A 1 285 ? 22.380 -43.606 -6.974 1.00 29.94 285 SER A O 1
ATOM 2330 N N . ILE A 1 286 ? 24.028 -42.095 -6.800 1.00 33.47 286 ILE A N 1
ATOM 2331 C CA . ILE A 1 286 ? 24.640 -42.375 -8.102 1.00 33.47 286 ILE A CA 1
ATOM 2332 C C . ILE A 1 286 ? 25.788 -43.349 -7.845 1.00 33.47 286 ILE A C 1
ATOM 2334 O O . ILE A 1 286 ? 26.814 -42.980 -7.276 1.00 33.47 286 ILE A O 1
ATOM 2338 N N . SER A 1 287 ? 25.596 -44.608 -8.230 1.00 32.59 287 SER A N 1
ATOM 2339 C CA . SER A 1 287 ? 26.663 -45.601 -8.308 1.00 32.59 287 SER A CA 1
ATOM 2340 C C . SER A 1 287 ? 27.548 -45.295 -9.516 1.00 32.59 287 SER A C 1
ATOM 2342 O O . SER A 1 287 ? 27.081 -45.350 -10.654 1.00 32.59 287 SER A O 1
ATOM 2344 N N . ALA A 1 288 ? 28.822 -44.995 -9.269 1.00 34.97 288 ALA A N 1
ATOM 2345 C CA . ALA A 1 288 ? 29.855 -45.066 -10.291 1.00 34.97 288 ALA A CA 1
ATOM 2346 C C . ALA A 1 288 ? 29.997 -46.529 -10.740 1.00 34.97 288 ALA A C 1
ATOM 2348 O O . ALA A 1 288 ? 30.123 -47.420 -9.902 1.00 34.97 288 ALA A O 1
ATOM 2349 N N . SER A 1 289 ? 29.922 -46.775 -12.045 1.00 34.41 289 SER A N 1
ATOM 2350 C CA . SER A 1 289 ? 30.316 -48.047 -12.652 1.00 34.41 289 SER A CA 1
ATOM 2351 C C . SER A 1 289 ? 31.561 -47.785 -13.485 1.00 34.41 289 SER A C 1
ATOM 2353 O O . SER A 1 289 ? 31.579 -46.857 -14.294 1.00 34.41 289 SER A O 1
ATOM 2355 N N . GLU A 1 290 ? 32.596 -48.561 -13.186 1.00 35.59 290 GLU A N 1
ATOM 2356 C CA . GLU A 1 290 ? 33.902 -48.580 -13.833 1.00 35.59 290 GLU A CA 1
ATOM 2357 C C . GLU A 1 290 ? 33.817 -49.008 -15.305 1.00 35.59 290 GLU A C 1
ATOM 2359 O O . GLU A 1 290 ? 32.872 -49.669 -15.738 1.00 35.59 290 GLU A O 1
ATOM 2364 N N . GLU A 1 291 ? 34.844 -48.593 -16.044 1.00 36.78 291 GLU A N 1
ATOM 2365 C CA . GLU A 1 291 ? 35.163 -48.946 -17.425 1.00 36.78 291 GLU A CA 1
ATOM 2366 C C . GLU A 1 291 ? 35.187 -50.462 -17.684 1.00 36.78 291 GLU A C 1
ATOM 2368 O O . GLU A 1 291 ? 35.748 -51.213 -16.886 1.00 36.78 291 GLU A O 1
ATOM 2373 N N . VAL A 1 292 ? 34.695 -50.861 -18.867 1.00 39.53 292 VAL A N 1
ATOM 2374 C CA . VAL A 1 292 ? 35.390 -51.740 -19.833 1.00 39.53 292 VAL A CA 1
ATOM 2375 C C . VAL A 1 292 ? 35.062 -51.253 -21.242 1.00 39.53 292 VAL A C 1
ATOM 2377 O O . VAL A 1 292 ? 33.861 -51.009 -21.506 1.00 39.53 292 VAL A O 1
#

Sequence (292 aa):
FQKLSDLYYDIHRSYLKVAEVVNSEKRLFGRYYRVAFYGQVNPKDLDPKYAYIQVTYVTPFFEEKEIEDRKTDFEMHHNINRFVFETPFTLSGKKHGGVEEQCKRRTVLTTSHLFPYVKKRIQVISQSSTELNPIEVAIDEMSKKVSELNQLCTMDDVDMIRLQLKVQGSVSVKVNAGPMAYARAFLEETNAKRYPDNQVKLLKEIFRQFADACGQALDVNERLIKEDQLEYQEELRSHYKDMLSELSAIMNEQITYRDDPSKRGAERTCPLVISRAAPAVPTVSISASEEV

Secondary structure (DSSP, 8-state):
-HHHHHHHHHHHHHHHHHHHHTTSS------EEEEEESTTS-GGGS-TTS--EEEEEEEE---HHHHHH--STTGGGSSEEEEEEEEEEETTS-S---TTTEEEEEEEEEEEEEES-SSS---EEEEEEEEE-HHHHHHHHHHHHHHHHHHHHT-SS--HHHHHHHHHHHHS-SSS--HHHHHHHHTSHHHHTTS-HHHHHHHHHHHHHHHHHHHHHHHHHHHH--GGGHHHHHHHHHHHHHHHHHHHHHHTS-------GGGTT------------PPPPPP---------

pLDDT: mean 86.92, std 19.99, range [28.47, 98.69]

Radius of gyration: 25.17 Å; chains: 1; bounding box: 69×80×64 Å